Protein AF-A0A4V1BRP8-F1 (afdb_monomer)

Secondary structure (DSSP, 8-state):
--------------------------B-GGGT---BSSEEEEEEE-GGGG--PSS----TT-GGG-S--EEEEEE-----TT--EEEE----TTEEEEEEEEEPTTSSS--EEEEEE-HHHHB-TTT-SBEEEE-SSEEPTTS-EE-EEEEEEEEEEPPTTTB---TTS---B-TTS-S------HHHHHHHHHHHHHHHHTTT-

Radius of gyration: 23.97 Å; Cα contacts (8 Å, |Δi|>4): 352; chains: 1; bounding box: 69×63×58 Å

Sequence (205 aa):
MWKGKSIIGAVLILAFSAFGANASYMAPCEDRYIGIEQSFACDMGSETNDFIKDPLQVNVDMMFGYSDWMFLEKDEGENVPAESGMFTFDPIDGYDIMVVLKGGSAADPDVYVGYWLDFGAAFDEESGDYIFTWDSPFIGPNGQMQEVSHISFYARMCNEDEVSTTSDLPSSCDGTNPPSEVPEPTSLLILASGLLGLRFARRRA

Foldseek 3Di:
DDDDDDDPDDPPPPPPPPPPPPPFQWDACVPAWQWKPQFLTKTKDFPVQPDPDVVRFGCPVCTLVHRQKDWDDKFFDDQDAWDKDKDFDDDDAQKWKKKWFWFDPVDVVIIIMITTGHQVSQQDPVVRTRMIITTAQTAGPVRDTTGGRMMTMIIGGHDPVQFDPPPPDRTYGCSVCRPPRDPDPCVVVVVVVVVVVVVVVVVVD

pLDDT: mean 70.96, std 16.13, range [37.41, 94.31]

Nearest PDB structures (foldseek):
  2cyf-assembly1_A-2  TM=1.916E-01  e=5.360E+00  Canavalia rosea

Structure (mmCIF, N/CA/C/O backbone):
data_AF-A0A4V1BRP8-F1
#
_entry.id   AF-A0A4V1BRP8-F1
#
loop_
_atom_site.group_PDB
_atom_site.id
_atom_site.type_symbol
_atom_site.label_atom_id
_atom_site.label_alt_id
_atom_site.label_comp_id
_atom_site.label_asym_id
_atom_site.label_entity_id
_atom_site.label_seq_id
_atom_site.pdbx_PDB_ins_code
_atom_site.Cartn_x
_atom_site.Cartn_y
_atom_site.Cartn_z
_atom_site.occupancy
_atom_site.B_iso_or_equiv
_atom_site.auth_seq_id
_atom_site.auth_comp_id
_atom_site.auth_asym_id
_atom_site.auth_atom_id
_atom_site.pdbx_PDB_model_num
ATOM 1 N N . MET A 1 1 ? -58.205 -44.976 34.635 1.00 44.09 1 MET A N 1
ATOM 2 C CA . MET A 1 1 ? -56.794 -45.413 34.656 1.00 44.09 1 MET A CA 1
ATOM 3 C C . MET A 1 1 ? -56.323 -45.542 33.212 1.00 44.09 1 MET A C 1
ATOM 5 O O . MET A 1 1 ? -56.489 -46.597 32.625 1.00 44.09 1 MET A O 1
ATOM 9 N N . TRP A 1 2 ? -55.821 -44.461 32.611 1.00 37.41 2 TRP A N 1
ATOM 10 C CA . TRP A 1 2 ? -55.161 -44.489 31.301 1.00 37.41 2 TRP A CA 1
ATOM 11 C C . TRP A 1 2 ? -53.937 -43.581 31.387 1.00 37.41 2 TRP A C 1
ATOM 13 O O . TRP A 1 2 ? -54.033 -42.417 31.766 1.00 37.41 2 TRP A O 1
ATOM 23 N N . LYS A 1 3 ? -52.778 -44.204 31.176 1.00 53.50 3 LYS A N 1
ATOM 24 C CA . LYS A 1 3 ? -51.440 -43.622 31.219 1.00 53.50 3 LYS A CA 1
ATOM 25 C C . LYS A 1 3 ? -51.057 -43.142 29.820 1.00 53.50 3 LYS A C 1
ATOM 27 O O . LYS A 1 3 ? -51.324 -43.848 28.852 1.00 53.50 3 LYS A O 1
ATOM 32 N N . GLY A 1 4 ? -50.265 -42.073 29.769 1.00 45.81 4 GLY A N 1
ATOM 33 C CA . GLY A 1 4 ? -49.360 -41.776 28.655 1.00 45.81 4 GLY A CA 1
ATOM 34 C C . GLY A 1 4 ? -49.851 -40.651 27.743 1.00 45.81 4 GLY A C 1
ATOM 35 O O . GLY A 1 4 ? -51.040 -40.529 27.507 1.00 45.81 4 GLY A O 1
ATOM 36 N N . LYS A 1 5 ? -49.002 -39.789 27.189 1.00 47.06 5 LYS A N 1
ATOM 37 C CA . LYS A 1 5 ? -47.537 -39.735 27.121 1.00 47.06 5 LYS A CA 1
ATOM 38 C C . LYS A 1 5 ? -47.139 -38.260 27.006 1.00 47.06 5 LYS A C 1
ATOM 40 O O . LYS A 1 5 ? -47.837 -37.482 26.364 1.00 47.06 5 LYS A O 1
ATOM 45 N N . SER A 1 6 ? -46.016 -37.915 27.624 1.00 51.84 6 SER A N 1
ATOM 46 C CA . SER A 1 6 ? -45.327 -36.634 27.503 1.00 51.84 6 SER A CA 1
ATOM 47 C C . SER A 1 6 ? -45.101 -36.252 26.038 1.00 51.84 6 SER A C 1
ATOM 49 O O . SER A 1 6 ? -44.559 -37.056 25.281 1.00 51.84 6 SER A O 1
ATOM 51 N N . ILE A 1 7 ? -45.446 -35.020 25.661 1.00 53.22 7 ILE A N 1
ATOM 52 C CA . ILE A 1 7 ? -44.912 -34.376 24.457 1.00 53.22 7 ILE A CA 1
ATOM 53 C C . ILE A 1 7 ? -43.937 -33.309 24.946 1.00 53.22 7 ILE A C 1
ATOM 55 O O . ILE A 1 7 ? -44.284 -32.162 25.206 1.00 53.22 7 ILE A O 1
ATOM 59 N N . ILE A 1 8 ? -42.707 -33.769 25.150 1.00 54.41 8 ILE A N 1
ATOM 60 C CA . ILE A 1 8 ? -41.505 -32.944 25.160 1.00 54.41 8 ILE A CA 1
ATOM 61 C C . ILE A 1 8 ? -41.286 -32.575 23.690 1.00 54.41 8 ILE A C 1
ATOM 63 O O . ILE A 1 8 ? -41.052 -33.460 22.871 1.00 54.41 8 ILE A O 1
ATOM 67 N N . GLY A 1 9 ? -41.446 -31.300 23.339 1.00 43.84 9 GLY A N 1
ATOM 68 C CA . GLY A 1 9 ? -41.420 -30.833 21.952 1.00 43.84 9 GLY A CA 1
ATOM 69 C C . GLY A 1 9 ? -40.466 -29.663 21.752 1.00 43.84 9 GLY A C 1
ATOM 70 O O . GLY A 1 9 ? -40.895 -28.520 21.773 1.00 43.84 9 GLY A O 1
ATOM 71 N N . ALA A 1 10 ? -39.189 -30.003 21.566 1.00 46.28 10 ALA A N 1
ATOM 72 C CA . ALA A 1 10 ? -38.160 -29.279 20.813 1.00 46.28 10 ALA A CA 1
ATOM 73 C C . ALA A 1 10 ? -38.008 -27.759 21.051 1.00 46.28 10 ALA A C 1
ATOM 75 O O . ALA A 1 10 ? -38.478 -26.932 20.274 1.00 46.28 10 ALA A O 1
ATOM 76 N N . VAL A 1 11 ? -37.203 -27.399 22.054 1.00 47.66 11 VAL A N 1
ATOM 77 C CA . VAL A 1 11 ? -36.469 -26.125 22.057 1.00 47.66 11 VAL A CA 1
ATOM 78 C C . VAL A 1 11 ? -35.307 -26.274 21.067 1.00 47.66 11 VAL A C 1
ATOM 80 O O . VAL A 1 11 ? -34.236 -26.766 21.410 1.00 47.66 11 VAL A O 1
ATOM 83 N N . LEU A 1 12 ? -35.557 -25.933 19.801 1.00 47.16 12 LEU A N 1
ATOM 84 C CA . LEU A 1 12 ? -34.540 -25.868 18.753 1.00 47.16 12 LEU A CA 1
ATOM 85 C C . LEU A 1 12 ? -33.775 -24.544 18.912 1.00 47.16 12 LEU A C 1
ATOM 87 O O . LEU A 1 12 ? -34.121 -23.537 18.300 1.00 47.16 12 LEU A O 1
ATOM 91 N N . ILE A 1 13 ? -32.762 -24.524 19.782 1.00 49.31 13 ILE A N 1
ATOM 92 C CA . ILE A 1 13 ? -31.785 -23.429 19.827 1.00 49.31 13 ILE A CA 1
ATOM 93 C C . ILE A 1 13 ? -30.861 -23.631 18.625 1.00 49.31 13 ILE A C 1
ATOM 95 O O . ILE A 1 13 ? -29.857 -24.336 18.695 1.00 49.31 13 ILE A O 1
ATOM 99 N N . LEU A 1 14 ? -31.247 -23.051 17.490 1.00 48.38 14 LEU A N 1
ATOM 100 C CA . LEU A 1 14 ? -30.345 -22.798 16.372 1.00 48.38 14 LEU A CA 1
ATOM 101 C C . LEU A 1 14 ? -29.359 -21.722 16.828 1.00 48.38 14 LEU A C 1
ATOM 103 O O . LEU A 1 14 ? -29.579 -20.527 16.642 1.00 48.38 14 LEU A O 1
ATOM 107 N N . ALA A 1 15 ? -28.285 -22.157 17.481 1.00 45.06 15 ALA A N 1
ATOM 108 C CA . ALA A 1 15 ? -27.093 -21.349 17.648 1.00 45.06 15 ALA A CA 1
ATOM 109 C C . ALA A 1 15 ? -26.440 -21.218 16.266 1.00 45.06 15 ALA A C 1
ATOM 111 O O . ALA A 1 15 ? -25.551 -21.984 15.906 1.00 45.06 15 ALA A O 1
ATOM 112 N N . PHE A 1 16 ? -26.933 -20.278 15.458 1.00 49.03 16 PHE A N 1
ATOM 113 C CA . PHE A 1 16 ? -26.179 -19.772 14.322 1.00 49.03 16 PHE A CA 1
ATOM 114 C C . PHE A 1 16 ? -24.979 -19.023 14.897 1.00 49.03 16 PHE A C 1
ATOM 116 O O . PHE A 1 16 ? -25.050 -17.832 15.189 1.00 49.03 16 PHE A O 1
ATOM 123 N N . SER A 1 17 ? -23.876 -19.738 15.101 1.00 41.25 17 SER A N 1
ATOM 124 C CA . SER A 1 17 ? -22.557 -19.130 15.189 1.00 41.25 17 SER A CA 1
ATOM 125 C C . SER A 1 17 ? -22.239 -18.574 13.805 1.00 41.25 17 SER A C 1
ATOM 127 O O . SER A 1 17 ? -21.611 -19.233 12.978 1.00 41.25 17 SER A O 1
ATOM 129 N N . ALA A 1 18 ? -22.771 -17.385 13.525 1.00 44.09 18 ALA A N 1
ATOM 130 C CA . ALA A 1 18 ? -22.295 -16.556 12.442 1.00 44.09 18 ALA A CA 1
ATOM 131 C C . ALA A 1 18 ? -20.853 -16.196 12.798 1.00 44.09 18 ALA A C 1
ATOM 133 O O . ALA A 1 18 ? -20.609 -15.326 13.632 1.00 44.09 18 ALA A O 1
ATOM 134 N N . PHE A 1 19 ? -19.898 -16.913 12.210 1.00 46.44 19 PHE A N 1
ATOM 135 C CA . PHE A 1 19 ? -18.579 -16.349 11.999 1.00 46.44 19 PHE A CA 1
ATOM 136 C C . PHE A 1 19 ? -18.819 -15.149 11.090 1.00 46.44 19 PHE A C 1
ATOM 138 O O . PHE A 1 19 ? -19.008 -15.301 9.885 1.00 46.44 19 PHE A O 1
ATOM 145 N N . GLY A 1 20 ? -18.967 -13.972 11.696 1.00 42.34 20 GLY A N 1
ATOM 146 C CA . GLY A 1 20 ? -18.869 -12.731 10.958 1.00 42.34 20 GLY A CA 1
ATOM 147 C C . GLY A 1 20 ? -17.470 -12.727 10.379 1.00 42.34 20 GLY A C 1
ATOM 148 O O . GLY A 1 20 ? -16.507 -12.563 11.122 1.00 42.34 20 GLY A O 1
ATOM 149 N N . ALA A 1 21 ? -17.352 -12.996 9.081 1.00 43.47 21 ALA A N 1
ATOM 150 C CA . ALA A 1 21 ? -16.192 -12.529 8.355 1.00 43.47 21 ALA A CA 1
ATOM 151 C C . ALA A 1 21 ? -16.159 -11.020 8.611 1.00 43.47 21 ALA A C 1
ATOM 153 O O . ALA A 1 21 ? -17.119 -10.319 8.279 1.00 43.47 21 ALA A O 1
ATOM 154 N N . ASN A 1 22 ? -15.126 -10.549 9.308 1.00 43.31 22 ASN A N 1
ATOM 155 C CA . ASN A 1 22 ? -14.831 -9.129 9.343 1.00 43.31 22 ASN A CA 1
ATOM 156 C C . ASN A 1 22 ? -14.421 -8.801 7.912 1.00 43.31 22 ASN A C 1
ATOM 158 O O . ASN A 1 22 ? -13.288 -9.064 7.524 1.00 43.31 22 ASN A O 1
ATOM 162 N N . ALA A 1 23 ? -15.380 -8.372 7.096 1.00 42.59 23 ALA A N 1
ATOM 163 C CA . ALA A 1 23 ? -15.059 -7.827 5.794 1.00 42.59 23 ALA A CA 1
ATOM 164 C C . ALA A 1 23 ? -14.273 -6.545 6.073 1.00 42.59 23 ALA A C 1
ATOM 166 O O . ALA A 1 23 ? -14.805 -5.645 6.734 1.00 42.59 23 ALA A O 1
ATOM 167 N N . SER A 1 24 ? -13.006 -6.496 5.657 1.00 48.72 24 SER A N 1
ATOM 168 C CA . SER A 1 24 ? -12.296 -5.227 5.616 1.00 48.72 24 SER A CA 1
ATOM 169 C C . SER A 1 24 ? -13.049 -4.337 4.627 1.00 48.72 24 SER A C 1
ATOM 171 O O . SER A 1 24 ? -13.451 -4.760 3.540 1.00 48.72 24 SER A O 1
ATOM 173 N N . TYR A 1 25 ? -13.408 -3.141 5.082 1.00 47.38 25 TYR A N 1
ATOM 174 C CA . TYR A 1 25 ? -14.127 -2.182 4.258 1.00 47.38 25 TYR A CA 1
ATOM 175 C C . TYR A 1 25 ? -13.114 -1.570 3.293 1.00 47.38 25 TYR A C 1
ATOM 177 O O . TYR A 1 25 ? -12.380 -0.663 3.677 1.00 47.38 25 TYR A O 1
ATOM 185 N N . MET A 1 26 ? -13.075 -2.072 2.059 1.00 52.69 26 MET A N 1
ATOM 186 C CA . MET A 1 26 ? -12.341 -1.428 0.973 1.00 52.69 26 MET A CA 1
ATOM 187 C C . MET A 1 26 ? -13.104 -0.163 0.574 1.00 52.69 26 MET A C 1
ATOM 189 O O . MET A 1 26 ? -14.169 -0.236 -0.037 1.00 52.69 26 MET A O 1
ATOM 193 N N . ALA A 1 27 ? -12.6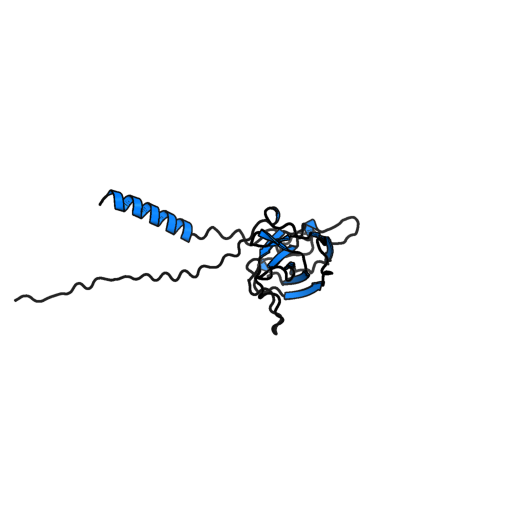03 0.999 0.986 1.00 53.94 27 ALA A N 1
ATOM 194 C CA . ALA A 1 27 ? -13.113 2.281 0.521 1.00 53.94 27 ALA A CA 1
ATOM 195 C C . ALA A 1 27 ? -12.358 2.675 -0.758 1.00 53.94 27 ALA A C 1
ATOM 197 O O . ALA A 1 27 ? -11.136 2.517 -0.781 1.00 53.94 27 ALA A O 1
ATOM 198 N N . PRO A 1 28 ? -13.013 3.242 -1.787 1.00 56.38 28 PRO A N 1
ATOM 199 C CA . PRO A 1 28 ? -12.279 3.976 -2.811 1.00 56.38 28 PRO A CA 1
ATOM 200 C C . PRO A 1 28 ? -11.480 5.099 -2.131 1.00 56.38 28 PRO A C 1
ATOM 202 O O . PRO A 1 28 ? -12.018 5.835 -1.296 1.00 56.38 28 PRO A O 1
ATOM 205 N N . CYS A 1 29 ? -10.188 5.203 -2.446 1.00 61.59 29 CYS A N 1
ATOM 206 C CA . CYS A 1 29 ? -9.260 6.070 -1.709 1.00 61.59 29 CYS A CA 1
ATOM 207 C C . CYS A 1 29 ? -9.629 7.548 -1.761 1.00 61.59 29 CYS A C 1
ATOM 209 O O . CYS A 1 29 ? -9.393 8.280 -0.798 1.00 61.59 29 CYS A O 1
ATOM 211 N N . GLU A 1 30 ? -10.306 7.951 -2.834 1.00 57.00 30 GLU A N 1
ATOM 212 C CA . GLU A 1 30 ? -10.666 9.337 -3.116 1.00 57.00 30 GLU A CA 1
ATOM 213 C C . GLU A 1 30 ? -11.586 9.978 -2.063 1.00 57.00 30 GLU A C 1
ATOM 215 O O . GLU A 1 30 ? -11.550 11.193 -1.883 1.00 57.00 30 GLU A O 1
ATOM 220 N N . ASP A 1 31 ? -12.384 9.200 -1.323 1.00 54.19 31 ASP A N 1
ATOM 221 C CA . ASP A 1 31 ? -13.410 9.783 -0.446 1.00 54.19 31 ASP A CA 1
ATOM 222 C C . ASP A 1 31 ? -12.926 10.095 0.980 1.00 54.19 31 ASP A C 1
ATOM 224 O O . ASP A 1 31 ? -13.604 10.829 1.711 1.00 54.19 31 ASP A O 1
ATOM 228 N N . ARG A 1 32 ? -11.787 9.543 1.428 1.00 52.94 32 ARG A N 1
ATOM 229 C CA . ARG A 1 32 ? -11.314 9.729 2.819 1.00 52.94 32 ARG A CA 1
ATOM 230 C C . ARG A 1 32 ? -9.805 9.769 3.024 1.00 52.94 32 ARG A C 1
ATOM 232 O O . ARG A 1 32 ? -9.393 10.250 4.078 1.00 52.94 32 ARG A O 1
ATOM 239 N N . TYR A 1 33 ? -8.997 9.307 2.075 1.00 60.97 33 TYR A N 1
ATOM 240 C CA . TYR A 1 33 ? -7.571 9.084 2.294 1.00 60.97 33 TYR A CA 1
ATOM 241 C C . TYR A 1 33 ? -6.778 9.790 1.195 1.00 60.97 33 TYR A C 1
ATOM 243 O O . TYR A 1 33 ? -6.495 9.220 0.149 1.00 60.97 33 TYR A O 1
ATOM 251 N N . ILE A 1 34 ? -6.445 11.062 1.432 1.00 61.94 34 ILE A N 1
ATOM 252 C CA . ILE A 1 34 ? -5.414 11.743 0.644 1.00 61.94 34 ILE A CA 1
ATOM 253 C C . ILE A 1 34 ? -4.102 11.045 1.018 1.00 61.94 34 ILE A C 1
ATOM 255 O O . ILE A 1 34 ? -3.690 11.099 2.176 1.00 61.94 34 ILE A O 1
ATOM 259 N N . GLY A 1 35 ? -3.551 10.284 0.080 1.00 75.00 35 GLY A N 1
ATOM 260 C CA . GLY A 1 35 ? -2.411 9.398 0.282 1.00 75.00 35 GLY A CA 1
ATOM 261 C C . GLY A 1 35 ? -1.689 9.180 -1.036 1.00 75.00 35 GLY A C 1
ATOM 262 O O . GLY A 1 35 ? -1.289 10.157 -1.656 1.00 75.00 35 GLY A O 1
ATOM 263 N N . ILE A 1 36 ? -1.524 7.924 -1.464 1.00 83.75 36 ILE A N 1
ATOM 264 C CA . ILE A 1 36 ? -0.852 7.608 -2.733 1.00 83.75 36 ILE A CA 1
ATOM 265 C C . ILE A 1 36 ? -1.822 7.765 -3.906 1.00 83.75 36 ILE A C 1
ATOM 267 O O . ILE A 1 36 ? -2.794 7.013 -4.005 1.00 83.75 36 ILE A O 1
ATOM 271 N N . GLU A 1 37 ? -1.551 8.720 -4.799 1.00 85.81 37 GLU A N 1
ATOM 272 C CA . GLU A 1 37 ? -2.439 9.046 -5.926 1.00 85.81 37 GLU A CA 1
ATOM 273 C C . GLU A 1 37 ? -2.525 7.899 -6.946 1.00 85.81 37 GLU A C 1
ATOM 275 O O . GLU A 1 37 ? -3.605 7.589 -7.444 1.00 85.81 37 GLU A O 1
ATOM 280 N N . GLN A 1 38 ? -1.404 7.232 -7.235 1.00 89.62 38 GLN A N 1
ATOM 281 C CA . GLN A 1 38 ? -1.321 6.143 -8.214 1.00 89.62 38 GLN A CA 1
ATOM 282 C C . GLN A 1 38 ?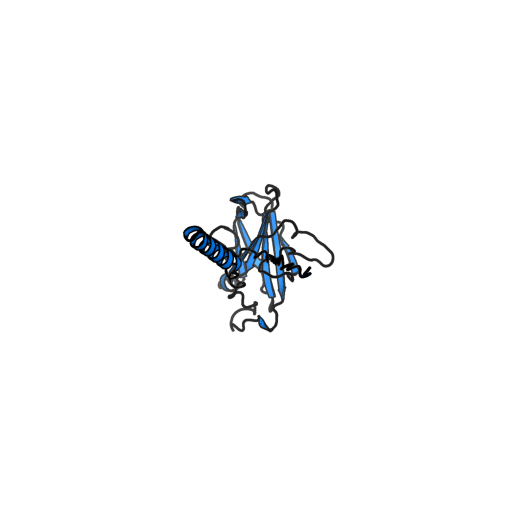 -1.586 4.787 -7.545 1.00 89.62 38 GLN A C 1
ATOM 284 O O . GLN A 1 38 ? -0.708 3.924 -7.455 1.00 89.62 38 GLN A O 1
ATOM 289 N N . SER A 1 39 ? -2.800 4.609 -7.022 1.00 86.75 39 SER A N 1
ATOM 290 C CA . SER A 1 39 ? -3.233 3.366 -6.375 1.00 86.75 39 SER A CA 1
ATOM 291 C C . SER A 1 39 ? -4.611 2.895 -6.854 1.00 86.75 39 SER A C 1
ATOM 293 O O . SER A 1 39 ? -5.504 3.698 -7.113 1.00 86.75 39 SER A O 1
ATOM 295 N N . PHE A 1 40 ? -4.799 1.575 -6.951 1.00 82.94 40 PHE A N 1
ATOM 296 C CA . PHE A 1 40 ? -6.086 0.960 -7.308 1.00 82.94 40 PHE A CA 1
ATOM 297 C C . PHE A 1 40 ? -7.082 0.986 -6.149 1.00 82.94 40 PHE A C 1
ATOM 299 O O . PHE A 1 40 ? -8.291 1.126 -6.341 1.00 82.94 40 PHE A O 1
ATOM 306 N N . ALA A 1 41 ? -6.573 0.769 -4.939 1.00 83.62 41 ALA A N 1
ATOM 307 C CA . ALA A 1 41 ? -7.368 0.616 -3.735 1.00 83.62 41 ALA A CA 1
ATOM 308 C C . ALA A 1 41 ? -6.524 0.898 -2.495 1.00 83.62 41 ALA A C 1
ATOM 310 O O . ALA A 1 41 ? -5.294 0.811 -2.519 1.00 83.62 41 ALA A O 1
ATOM 311 N N . CYS A 1 42 ? -7.210 1.140 -1.385 1.00 85.06 42 CYS A N 1
ATOM 312 C CA . CYS A 1 42 ? -6.605 1.258 -0.072 1.00 85.06 42 CYS A CA 1
ATOM 313 C C . CYS A 1 42 ? -7.409 0.473 0.955 1.00 85.06 42 CYS A C 1
ATOM 315 O O . CYS A 1 42 ? -8.623 0.291 0.837 1.00 85.06 42 CYS A O 1
ATOM 317 N N . ASP A 1 43 ? -6.698 -0.000 1.968 1.00 84.50 43 ASP A N 1
ATOM 318 C CA . ASP A 1 43 ? -7.257 -0.730 3.095 1.00 84.50 43 ASP A CA 1
ATOM 319 C C . ASP A 1 43 ? -6.569 -0.272 4.383 1.00 84.50 43 ASP A C 1
ATOM 321 O O . ASP A 1 43 ? -5.442 0.230 4.375 1.00 84.50 43 ASP A O 1
ATOM 325 N N . MET A 1 44 ? -7.259 -0.408 5.507 1.00 81.44 44 MET A N 1
ATOM 326 C CA . MET A 1 44 ? -6.741 0.005 6.805 1.00 81.44 44 MET A CA 1
ATOM 327 C C . MET A 1 44 ? -6.283 -1.195 7.616 1.00 81.44 44 MET A C 1
ATOM 329 O O . MET A 1 44 ? -6.964 -2.213 7.707 1.00 81.44 44 MET A O 1
ATOM 333 N N . GLY A 1 45 ? -5.142 -1.027 8.271 1.00 79.25 45 GLY A N 1
ATOM 334 C CA . GLY A 1 45 ? -4.570 -2.006 9.180 1.00 79.25 45 GLY A CA 1
ATOM 335 C C . GLY A 1 45 ? -4.651 -1.571 10.630 1.00 79.25 45 GLY A C 1
ATOM 336 O O . GLY A 1 45 ? -4.882 -0.408 10.962 1.00 79.25 45 GLY A O 1
ATOM 337 N N . SER A 1 46 ? -4.398 -2.534 11.498 1.00 74.31 46 SER A N 1
ATOM 338 C CA . SER A 1 46 ? -4.129 -2.366 12.912 1.00 74.31 46 SER A CA 1
ATOM 339 C C . SER A 1 46 ? -2.630 -2.212 13.187 1.00 74.31 46 SER A C 1
ATOM 341 O O . SER A 1 46 ? -1.763 -2.500 12.359 1.00 74.31 46 SER A O 1
ATOM 343 N N . GLU A 1 47 ? -2.329 -1.830 14.425 1.00 68.00 47 GLU A N 1
ATOM 344 C CA . GLU A 1 47 ? -0.982 -1.744 14.998 1.00 68.00 47 GLU A CA 1
ATOM 345 C C . GLU A 1 47 ? -0.186 -3.051 15.027 1.00 68.00 47 GLU A C 1
ATOM 347 O O . GLU A 1 47 ? 1.009 -3.043 15.319 1.00 68.00 47 GLU A O 1
ATOM 352 N N . THR A 1 48 ? -0.804 -4.184 14.690 1.00 63.75 48 THR A N 1
ATOM 353 C CA . THR A 1 48 ? -0.113 -5.478 14.674 1.00 63.75 48 THR A CA 1
ATOM 354 C C . THR A 1 48 ? 0.707 -5.735 13.405 1.00 63.75 48 THR A C 1
ATOM 356 O O . THR A 1 48 ? 1.379 -6.763 13.316 1.00 63.75 48 THR A O 1
ATOM 359 N N . ASN A 1 49 ? 0.735 -4.781 12.469 1.00 61.53 49 ASN A N 1
ATOM 360 C CA . ASN A 1 49 ? 1.455 -4.878 11.196 1.00 61.53 49 ASN A CA 1
ATOM 361 C C . ASN A 1 49 ? 2.905 -4.373 11.222 1.00 61.53 49 ASN A C 1
ATOM 363 O O . ASN A 1 49 ? 3.500 -4.247 10.166 1.00 61.53 49 ASN A O 1
ATOM 367 N N . ASP A 1 50 ? 3.499 -4.086 12.381 1.00 58.91 50 ASP A N 1
ATOM 368 C CA . ASP A 1 50 ? 4.910 -3.647 12.477 1.00 58.91 50 ASP A CA 1
ATOM 369 C C . ASP A 1 50 ? 5.772 -4.626 13.297 1.00 58.91 50 ASP A C 1
ATOM 371 O O . ASP A 1 50 ? 6.786 -4.274 13.900 1.00 58.91 50 ASP A O 1
ATOM 375 N N . PHE A 1 51 ? 5.351 -5.892 13.388 1.00 58.09 51 PHE A N 1
ATOM 376 C CA . PHE A 1 51 ? 6.074 -6.892 14.168 1.00 58.09 51 PHE A CA 1
ATOM 377 C C . PHE A 1 51 ? 6.909 -7.807 13.278 1.00 58.09 51 PHE A C 1
ATOM 379 O O . PHE A 1 51 ? 6.401 -8.718 12.629 1.00 58.09 51 PHE A O 1
ATOM 386 N N . ILE A 1 52 ? 8.230 -7.640 13.364 1.00 54.53 52 ILE A N 1
ATOM 387 C CA . ILE A 1 52 ? 9.210 -8.651 12.957 1.00 54.53 52 ILE A CA 1
ATOM 388 C C . ILE A 1 52 ? 9.021 -9.886 13.859 1.00 54.53 52 ILE A C 1
ATOM 390 O O . ILE A 1 52 ? 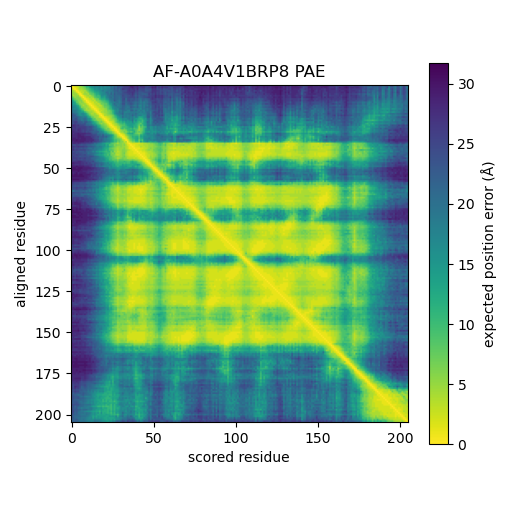9.635 -10.007 14.921 1.00 54.53 52 ILE A O 1
ATOM 394 N N . LYS A 1 53 ? 8.141 -10.810 13.472 1.00 53.91 53 LYS A N 1
ATOM 395 C CA . LYS A 1 53 ? 8.198 -12.207 13.929 1.00 53.91 53 LYS A CA 1
ATOM 396 C C . LYS A 1 53 ? 8.923 -13.027 12.875 1.00 53.91 53 LYS A C 1
ATOM 398 O O . LYS A 1 53 ? 8.941 -12.638 11.726 1.00 53.91 53 LYS A O 1
ATOM 403 N N . ASP A 1 54 ? 9.576 -14.110 13.269 1.00 51.09 54 ASP A N 1
ATOM 404 C CA . ASP A 1 54 ? 10.213 -15.051 12.344 1.00 51.09 54 ASP A CA 1
ATOM 405 C C . ASP A 1 54 ? 9.226 -16.206 12.062 1.00 51.09 54 ASP A C 1
ATOM 407 O O . ASP A 1 54 ? 8.824 -16.874 13.026 1.00 51.09 54 ASP A O 1
ATOM 411 N N . PRO A 1 55 ? 8.787 -16.445 10.807 1.00 51.97 55 PRO A N 1
ATOM 412 C CA . PRO A 1 55 ? 9.105 -15.690 9.590 1.00 51.97 55 PRO A CA 1
ATOM 413 C C . PRO A 1 55 ? 8.370 -14.347 9.542 1.00 51.97 55 PRO A C 1
ATOM 415 O O . PRO A 1 55 ? 7.301 -14.220 10.141 1.00 51.97 55 PRO A O 1
ATOM 418 N N . LEU A 1 56 ? 8.963 -13.374 8.835 1.00 57.12 56 LEU A N 1
ATOM 419 C CA . LEU A 1 56 ? 8.533 -11.973 8.745 1.00 57.12 56 LEU A CA 1
ATOM 420 C C . LEU A 1 56 ? 7.101 -11.874 8.204 1.00 57.12 56 LEU A C 1
ATOM 422 O O . LEU A 1 56 ? 6.884 -11.750 7.003 1.00 57.12 56 LEU A O 1
ATOM 426 N N . GLN A 1 57 ? 6.123 -12.001 9.097 1.00 50.69 57 GLN A N 1
ATOM 427 C CA . GLN A 1 57 ? 4.711 -11.988 8.754 1.00 50.69 57 GLN A CA 1
ATOM 428 C C . GLN A 1 57 ? 4.181 -10.599 9.046 1.00 50.69 57 GLN A C 1
ATOM 430 O O . GLN A 1 57 ? 3.958 -10.227 10.198 1.00 50.69 57 GLN A O 1
ATOM 435 N N . VAL A 1 58 ? 4.025 -9.834 7.979 1.00 57.59 58 VAL A N 1
ATOM 436 C CA . VAL A 1 58 ? 3.559 -8.464 8.041 1.00 57.59 58 VAL A CA 1
ATOM 437 C C . VAL A 1 58 ? 2.260 -8.401 7.263 1.00 57.59 58 VAL A C 1
ATOM 439 O O . VAL A 1 58 ? 2.194 -8.969 6.179 1.00 57.59 58 VAL A O 1
ATOM 442 N N . ASN A 1 59 ? 1.238 -7.767 7.841 1.00 66.12 59 ASN A N 1
ATOM 443 C CA . ASN A 1 59 ? -0.174 -7.848 7.446 1.00 66.12 59 ASN A CA 1
ATOM 444 C C . ASN A 1 59 ? -0.987 -8.965 8.146 1.00 66.12 59 ASN A C 1
ATOM 446 O O . ASN A 1 59 ? -1.572 -9.844 7.512 1.00 66.12 59 ASN A O 1
ATOM 450 N N . VAL A 1 60 ? -1.055 -8.915 9.486 1.00 70.12 60 VAL A N 1
ATOM 451 C CA . VAL A 1 60 ? -1.954 -9.773 10.295 1.00 70.12 60 VAL A CA 1
ATOM 452 C C . VAL A 1 60 ? -3.425 -9.464 9.999 1.00 70.12 60 VAL A C 1
ATOM 454 O O . VAL A 1 60 ? -4.287 -10.333 10.143 1.00 70.12 60 VAL A O 1
ATOM 457 N N . ASP A 1 61 ? -3.708 -8.241 9.558 1.00 71.56 61 ASP A N 1
ATOM 458 C CA . ASP A 1 61 ? -5.066 -7.765 9.295 1.00 71.56 61 ASP A CA 1
ATOM 459 C C . ASP A 1 61 ? -5.655 -8.256 7.977 1.00 71.56 61 ASP A C 1
ATOM 461 O O . ASP A 1 61 ? -6.834 -8.027 7.718 1.00 71.56 61 ASP A O 1
ATOM 465 N N . MET A 1 62 ? -4.867 -8.975 7.176 1.00 82.56 62 MET A N 1
ATOM 466 C CA . MET A 1 62 ? -5.270 -9.440 5.856 1.00 82.56 62 MET A CA 1
ATOM 467 C C . MET A 1 62 ? -5.745 -8.283 4.962 1.00 82.56 62 MET A C 1
ATOM 469 O O . MET A 1 62 ? -6.795 -8.396 4.329 1.00 82.56 62 MET A O 1
ATOM 473 N N . MET A 1 63 ? -5.013 -7.158 4.932 1.00 83.69 63 MET A N 1
ATOM 474 C CA . MET A 1 63 ? -5.320 -6.037 4.033 1.00 83.69 63 MET A CA 1
ATOM 475 C C . MET A 1 63 ? -5.524 -6.547 2.607 1.00 83.69 63 MET A C 1
ATOM 477 O O . MET A 1 63 ? -4.777 -7.410 2.128 1.00 83.69 63 MET A O 1
ATOM 481 N N . PHE A 1 64 ? -6.548 -6.006 1.954 1.00 83.25 64 PHE A N 1
ATOM 482 C CA . PHE A 1 64 ? -7.018 -6.431 0.637 1.00 83.25 64 PHE A CA 1
ATOM 483 C C . PHE A 1 64 ? -7.505 -7.890 0.595 1.00 83.25 64 PHE A C 1
ATOM 485 O O . PHE A 1 64 ? -7.581 -8.493 -0.467 1.00 83.25 64 PHE A O 1
ATOM 492 N N . GLY A 1 65 ? -7.843 -8.483 1.744 1.00 82.44 65 GLY A N 1
ATOM 493 C CA . GLY A 1 65 ? -8.271 -9.880 1.857 1.00 82.44 65 GLY A CA 1
ATOM 494 C C . GLY A 1 65 ? -7.136 -10.906 1.769 1.00 82.44 65 GLY A C 1
ATOM 495 O O . GLY A 1 65 ? -7.417 -12.105 1.735 1.00 82.44 65 GLY A O 1
ATOM 496 N N . TYR A 1 66 ? -5.876 -10.466 1.755 1.00 83.31 66 TYR A N 1
ATOM 497 C CA . TYR A 1 66 ? -4.709 -11.323 1.541 1.00 83.31 66 TYR A CA 1
ATOM 498 C C . TYR A 1 66 ? -3.790 -11.342 2.761 1.00 83.31 66 TYR A C 1
ATOM 500 O O . TYR A 1 66 ? -3.495 -10.306 3.348 1.00 83.31 66 TYR A O 1
ATOM 508 N N . SER A 1 67 ? -3.308 -12.527 3.139 1.00 82.56 67 SER A N 1
ATOM 509 C CA . SER A 1 67 ? -2.441 -12.740 4.312 1.00 82.56 67 SER A CA 1
ATOM 510 C C . SER A 1 67 ? -0.992 -13.096 3.960 1.00 82.56 67 SER A C 1
ATOM 512 O O . SER A 1 67 ? -0.210 -13.440 4.843 1.00 82.56 67 SER A O 1
ATOM 514 N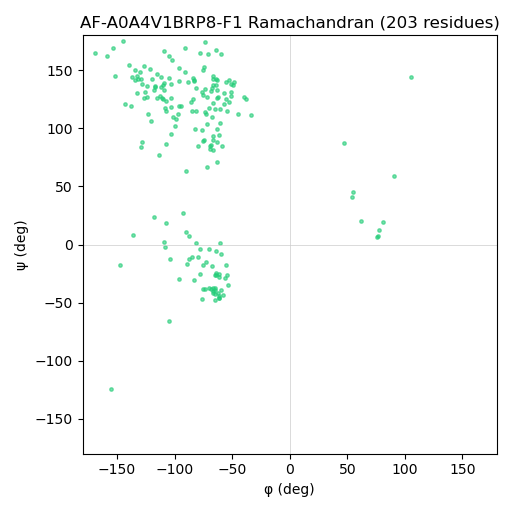 N . ASP A 1 68 ? -0.669 -13.135 2.671 1.00 82.75 68 ASP A N 1
ATOM 515 C CA . ASP A 1 68 ? 0.575 -13.644 2.085 1.00 82.75 68 ASP A CA 1
ATOM 516 C C . ASP A 1 68 ? 1.493 -12.528 1.561 1.00 82.75 68 ASP A C 1
ATOM 518 O O . ASP A 1 68 ? 2.416 -12.780 0.786 1.00 82.75 68 ASP A O 1
ATOM 522 N N . TRP A 1 69 ? 1.274 -11.298 2.024 1.00 86.12 69 TRP A N 1
ATOM 523 C CA . TRP A 1 69 ? 2.172 -10.178 1.779 1.00 86.12 69 TRP A CA 1
ATOM 524 C C . TRP A 1 69 ? 3.544 -10.419 2.415 1.00 86.12 69 TRP A C 1
ATOM 526 O O . TRP A 1 69 ? 3.671 -10.788 3.584 1.00 86.12 69 TRP A O 1
ATOM 536 N N . MET A 1 70 ? 4.588 -10.176 1.633 1.00 86.31 70 MET A N 1
ATOM 537 C CA . MET A 1 70 ? 5.985 -10.278 2.023 1.00 86.31 70 MET A CA 1
ATOM 538 C C . MET A 1 70 ? 6.582 -8.881 2.085 1.00 86.31 70 MET A C 1
ATOM 540 O O . MET A 1 70 ? 6.531 -8.138 1.112 1.00 86.31 70 MET A O 1
ATOM 544 N N . PHE A 1 71 ? 7.171 -8.520 3.217 1.00 86.31 71 PHE A N 1
ATOM 545 C CA . PHE A 1 71 ? 7.884 -7.252 3.347 1.00 86.31 71 PHE A CA 1
ATOM 546 C C . PHE A 1 71 ? 9.105 -7.206 2.423 1.00 86.31 71 PHE A C 1
ATOM 548 O O . PHE A 1 71 ? 9.862 -8.176 2.333 1.00 86.31 71 PHE A O 1
ATOM 555 N N . LEU A 1 72 ? 9.298 -6.059 1.779 1.00 86.56 72 LEU A N 1
ATOM 556 C CA . LEU A 1 72 ? 10.431 -5.778 0.904 1.00 86.56 72 LEU A CA 1
ATOM 557 C C . LEU A 1 72 ? 11.416 -4.853 1.607 1.00 86.56 72 LEU A C 1
ATOM 559 O O . LEU A 1 72 ? 12.533 -5.250 1.937 1.00 86.56 72 LEU A O 1
ATOM 563 N N . GLU A 1 73 ? 10.973 -3.625 1.860 1.00 86.81 73 GLU A N 1
ATOM 564 C CA . GLU A 1 73 ? 11.790 -2.563 2.420 1.00 86.81 73 GLU A CA 1
ATOM 565 C C . GLU A 1 73 ? 10.944 -1.542 3.180 1.00 86.81 73 GLU A C 1
ATOM 567 O O . GLU A 1 73 ? 9.710 -1.538 3.134 1.00 86.81 73 GLU A O 1
ATOM 572 N N . LYS A 1 74 ? 11.641 -0.679 3.913 1.00 84.50 74 LYS A N 1
ATOM 573 C CA . LYS A 1 74 ? 11.064 0.409 4.686 1.00 84.50 74 LYS A CA 1
ATOM 574 C C . LYS A 1 74 ? 11.855 1.669 4.397 1.00 84.50 74 LYS A C 1
ATOM 576 O O . LYS A 1 74 ? 13.079 1.653 4.516 1.00 84.50 74 LYS A O 1
ATOM 581 N N . ASP A 1 75 ? 11.131 2.733 4.089 1.00 82.31 75 ASP A N 1
ATOM 582 C CA . ASP A 1 75 ? 11.676 4.076 3.995 1.00 82.31 75 ASP A CA 1
ATOM 583 C C . ASP A 1 75 ? 11.294 4.856 5.255 1.00 82.31 75 ASP A C 1
ATOM 585 O O . ASP A 1 75 ? 10.113 5.001 5.598 1.00 82.31 75 ASP A O 1
ATOM 589 N N . GLU A 1 76 ? 12.307 5.286 6.003 1.00 73.88 76 GLU A N 1
ATOM 590 C CA . GLU A 1 76 ? 12.105 6.092 7.200 1.00 73.88 76 GLU A CA 1
ATOM 591 C C . GLU A 1 76 ? 11.920 7.544 6.770 1.00 73.88 76 GLU A C 1
ATOM 593 O O . GLU A 1 76 ? 12.895 8.246 6.511 1.00 73.88 76 GLU A O 1
ATOM 598 N N . GLY A 1 77 ? 10.662 7.990 6.718 1.00 63.06 77 GLY A N 1
ATOM 599 C CA . GLY A 1 77 ? 10.354 9.406 6.550 1.00 63.06 77 GLY A CA 1
ATOM 600 C C . GLY A 1 77 ? 11.050 10.224 7.637 1.00 63.06 77 GLY A C 1
ATOM 601 O O . GLY A 1 77 ? 11.124 9.815 8.807 1.00 63.06 77 GLY A O 1
ATOM 602 N N . GLU A 1 78 ? 11.581 11.390 7.273 1.00 62.53 78 GLU A N 1
ATOM 603 C CA . GLU A 1 78 ? 11.973 12.346 8.296 1.00 62.53 78 GLU A CA 1
ATOM 604 C C . GLU A 1 78 ? 10.678 12.727 9.029 1.00 62.53 78 GLU A C 1
ATOM 606 O O . GLU A 1 78 ? 9.687 13.063 8.405 1.00 62.53 78 GLU A O 1
ATOM 611 N N . ASN A 1 79 ? 10.613 12.613 10.361 1.00 57.97 79 ASN A N 1
ATOM 612 C CA . ASN A 1 79 ? 9.383 12.924 11.109 1.00 57.97 79 ASN A CA 1
ATOM 613 C C . ASN A 1 79 ? 9.135 14.447 11.135 1.00 57.97 79 ASN A C 1
ATOM 615 O O . ASN A 1 79 ? 9.244 15.094 12.184 1.00 57.97 79 ASN A O 1
ATOM 619 N N . VAL A 1 80 ? 8.855 15.033 9.975 1.00 59.28 80 VAL A N 1
ATOM 620 C CA . VAL A 1 80 ? 8.571 16.444 9.756 1.00 59.28 80 VAL A CA 1
ATOM 621 C C . VAL A 1 80 ? 7.087 16.625 9.411 1.00 59.28 80 VAL A C 1
ATOM 623 O O . VAL A 1 80 ? 6.514 15.817 8.689 1.00 59.28 80 VAL A O 1
ATOM 626 N N . PRO A 1 81 ? 6.418 17.663 9.948 1.00 63.09 81 PRO A N 1
ATOM 627 C CA . PRO A 1 81 ? 4.998 17.890 9.680 1.00 63.09 81 PRO A CA 1
ATOM 628 C C . PRO A 1 81 ? 4.711 18.199 8.205 1.00 63.09 81 PRO A C 1
ATOM 630 O O . PRO A 1 81 ? 5.442 18.989 7.603 1.00 63.09 81 PRO A O 1
ATOM 633 N N . ALA A 1 82 ? 3.591 17.682 7.692 1.00 64.44 82 ALA A N 1
ATOM 634 C CA . ALA A 1 82 ? 3.061 17.893 6.347 1.00 64.44 82 ALA A CA 1
ATOM 635 C C . ALA A 1 82 ? 4.065 17.572 5.230 1.00 64.44 82 ALA A C 1
ATOM 637 O O . ALA A 1 82 ? 4.188 18.317 4.255 1.00 64.44 82 ALA A O 1
ATOM 638 N N . GLU A 1 83 ? 4.817 16.485 5.390 1.00 74.56 83 GLU A N 1
ATOM 639 C CA . GLU A 1 83 ? 5.705 16.012 4.339 1.00 74.56 83 GLU A CA 1
ATOM 640 C C . GLU A 1 83 ? 4.883 15.404 3.203 1.00 74.56 83 GLU A C 1
ATOM 642 O O . GLU A 1 83 ? 4.013 14.571 3.411 1.00 74.56 83 GLU A O 1
ATOM 647 N N . SER A 1 84 ? 5.110 15.858 1.984 1.00 83.12 84 SER A N 1
ATOM 648 C CA . SER A 1 84 ? 4.609 15.186 0.788 1.00 83.12 84 SER A CA 1
ATOM 649 C C . SER A 1 84 ? 5.828 14.806 -0.021 1.00 83.12 84 SER A C 1
ATOM 651 O O . SER A 1 84 ? 6.819 15.547 -0.042 1.00 83.12 84 SER A O 1
ATOM 653 N N . GLY A 1 85 ? 5.784 13.643 -0.644 1.00 87.44 85 GLY A N 1
ATOM 654 C CA . GLY A 1 85 ? 6.966 13.053 -1.233 1.00 87.44 85 GLY A CA 1
ATOM 655 C C . GLY A 1 85 ? 6.665 12.291 -2.501 1.00 87.44 85 GLY A C 1
ATOM 656 O O . GLY A 1 85 ? 5.526 12.136 -2.939 1.00 87.44 85 GLY A O 1
ATOM 657 N N . MET A 1 86 ? 7.750 11.826 -3.100 1.00 90.44 86 MET A N 1
ATOM 658 C CA . MET A 1 86 ? 7.705 10.915 -4.223 1.00 90.44 86 MET A CA 1
ATOM 659 C C . MET A 1 86 ? 8.669 9.781 -3.948 1.00 90.44 86 MET A C 1
ATOM 661 O O . MET A 1 86 ? 9.759 10.010 -3.420 1.00 90.44 86 MET A O 1
ATOM 665 N N . PHE A 1 87 ? 8.288 8.582 -4.350 1.00 89.69 87 PHE A N 1
ATOM 666 C CA . PHE A 1 87 ? 9.208 7.464 -4.452 1.00 89.69 87 PHE A CA 1
ATOM 667 C C . PHE A 1 87 ? 9.110 6.863 -5.848 1.00 89.69 87 PHE A C 1
ATOM 669 O O . PHE A 1 87 ? 8.096 6.986 -6.538 1.00 89.69 87 PHE A O 1
ATOM 676 N N . THR A 1 88 ? 10.202 6.238 -6.267 1.00 90.94 88 THR A N 1
ATOM 677 C CA . THR A 1 88 ? 10.227 5.413 -7.473 1.00 90.94 88 THR A CA 1
ATOM 678 C C . THR A 1 88 ? 10.239 3.964 -7.042 1.00 90.94 88 THR A C 1
ATOM 680 O O . THR A 1 88 ? 10.828 3.629 -6.013 1.00 90.94 88 THR A O 1
ATOM 683 N N . PHE A 1 89 ? 9.549 3.115 -7.791 1.00 86.38 89 PHE A N 1
ATOM 684 C CA . PHE A 1 89 ? 9.499 1.698 -7.478 1.00 86.38 89 PHE A CA 1
ATOM 685 C C . PHE A 1 89 ? 9.504 0.883 -8.762 1.00 86.38 89 PHE A C 1
ATOM 687 O O . PHE A 1 89 ? 8.608 1.028 -9.591 1.00 86.38 89 PHE A O 1
ATOM 694 N N . ASP A 1 90 ? 10.495 0.011 -8.920 1.00 86.69 90 ASP A N 1
ATOM 695 C CA . ASP A 1 90 ? 10.559 -0.862 -10.086 1.00 86.69 90 ASP A CA 1
ATOM 696 C C . ASP A 1 90 ? 9.532 -1.999 -9.952 1.00 86.69 90 ASP A C 1
ATOM 698 O O . ASP A 1 90 ? 9.506 -2.695 -8.930 1.00 86.69 90 ASP A O 1
ATOM 702 N N . PRO A 1 91 ? 8.687 -2.235 -10.969 1.00 85.12 91 PRO A N 1
ATOM 703 C CA . PRO A 1 91 ? 7.731 -3.330 -10.946 1.00 85.12 91 PRO A CA 1
ATOM 704 C C . PRO A 1 91 ? 8.457 -4.677 -10.901 1.00 85.12 91 PRO A C 1
ATOM 706 O O . PRO A 1 91 ? 9.468 -4.892 -11.573 1.00 85.12 91 PRO A O 1
ATOM 709 N N . ILE A 1 92 ? 7.904 -5.609 -10.127 1.00 85.88 92 ILE A N 1
ATOM 710 C CA . ILE A 1 92 ? 8.410 -6.977 -10.018 1.00 85.88 92 ILE A CA 1
ATOM 711 C C . ILE A 1 92 ? 7.431 -7.892 -10.755 1.00 85.88 92 ILE A C 1
ATOM 713 O O . ILE A 1 92 ? 6.284 -8.044 -10.336 1.00 85.88 92 ILE A O 1
ATOM 717 N N . ASP A 1 93 ? 7.880 -8.511 -11.848 1.00 82.69 93 ASP A N 1
ATOM 718 C CA . ASP A 1 93 ? 7.038 -9.393 -12.663 1.00 82.69 93 ASP A CA 1
ATOM 719 C C . ASP A 1 93 ? 6.414 -10.520 -11.826 1.00 82.69 93 ASP A C 1
ATOM 721 O O . ASP A 1 93 ? 7.115 -11.303 -11.178 1.00 82.69 93 ASP A O 1
ATOM 725 N N . GLY A 1 94 ? 5.085 -10.631 -11.884 1.00 83.31 94 GLY A N 1
ATOM 726 C CA . GLY A 1 94 ? 4.322 -11.650 -11.167 1.00 83.31 94 GLY A CA 1
ATOM 727 C C . GLY A 1 94 ? 4.066 -11.312 -9.701 1.00 83.31 94 GLY A C 1
ATOM 728 O O . GLY A 1 94 ? 3.767 -12.222 -8.925 1.00 83.31 94 GLY A O 1
ATOM 729 N N . TYR A 1 95 ? 4.187 -10.038 -9.316 1.00 86.94 95 TYR A N 1
ATOM 730 C CA . TYR A 1 95 ? 3.878 -9.572 -7.971 1.00 86.94 95 TYR A CA 1
ATOM 731 C C . TYR A 1 95 ? 2.937 -8.366 -7.972 1.00 86.94 95 TYR A C 1
ATOM 733 O O . TYR A 1 95 ? 3.071 -7.447 -8.778 1.00 86.94 95 TYR A O 1
ATOM 741 N N . ASP A 1 96 ? 2.036 -8.350 -6.995 1.00 89.19 96 ASP A N 1
ATOM 742 C CA . ASP A 1 96 ? 1.360 -7.139 -6.541 1.00 89.19 96 ASP A CA 1
ATOM 743 C C . ASP A 1 96 ? 2.236 -6.408 -5.536 1.00 89.19 96 ASP A C 1
ATOM 745 O O . ASP A 1 96 ? 2.872 -7.043 -4.690 1.00 89.19 96 ASP A O 1
ATOM 749 N N . ILE A 1 97 ? 2.209 -5.076 -5.582 1.00 90.81 97 ILE A N 1
ATOM 750 C CA . ILE A 1 97 ? 2.921 -4.227 -4.631 1.00 90.81 97 ILE A CA 1
ATOM 751 C C . ILE A 1 97 ? 1.919 -3.425 -3.806 1.00 90.81 97 ILE A C 1
ATOM 753 O O . ILE A 1 97 ? 1.062 -2.717 -4.339 1.00 90.81 97 ILE A O 1
ATOM 757 N N . MET A 1 98 ? 2.056 -3.535 -2.489 1.00 91.00 98 MET A N 1
ATOM 758 C CA . MET A 1 98 ? 1.339 -2.735 -1.508 1.00 91.00 98 MET A CA 1
ATOM 759 C C . MET A 1 98 ? 2.318 -1.813 -0.795 1.00 91.00 98 MET A C 1
ATOM 761 O O . MET A 1 98 ? 3.377 -2.242 -0.336 1.00 91.00 98 MET A O 1
ATOM 765 N N . VAL A 1 99 ? 1.916 -0.561 -0.627 1.00 90.94 99 VAL A N 1
ATOM 766 C CA . VAL A 1 99 ? 2.624 0.424 0.186 1.00 90.94 99 VAL A CA 1
ATOM 767 C C . VAL A 1 99 ? 1.788 0.766 1.401 1.00 90.94 99 VAL A C 1
ATOM 769 O O . VAL A 1 99 ? 0.622 1.112 1.273 1.00 90.94 99 VAL A O 1
ATOM 772 N N . VAL A 1 100 ? 2.373 0.681 2.589 1.00 89.38 100 VAL A N 1
ATOM 773 C CA . VAL A 1 100 ? 1.711 1.035 3.845 1.00 89.38 100 VAL A CA 1
ATOM 774 C C . VAL A 1 100 ? 2.298 2.332 4.373 1.00 89.38 100 VAL A C 1
ATOM 776 O O . VAL A 1 100 ? 3.479 2.389 4.720 1.00 89.38 100 VAL A O 1
ATOM 779 N N . LEU A 1 101 ? 1.451 3.353 4.476 1.00 88.38 101 LEU A N 1
ATOM 780 C CA . LEU A 1 101 ? 1.751 4.578 5.206 1.00 88.38 101 LEU A CA 1
ATOM 781 C C . LEU A 1 101 ? 1.403 4.362 6.677 1.00 88.38 101 LEU A C 1
ATOM 783 O O . LEU A 1 101 ? 0.258 4.032 7.009 1.00 88.38 101 LEU A O 1
ATOM 787 N N . LYS A 1 102 ? 2.382 4.554 7.565 1.00 85.94 102 LYS A N 1
ATOM 788 C CA . LYS A 1 102 ? 2.154 4.502 9.010 1.00 85.94 102 LYS A CA 1
ATOM 789 C C . LYS A 1 102 ? 2.107 5.900 9.605 1.00 85.94 102 LYS A C 1
ATOM 791 O O . LYS A 1 102 ? 3.059 6.673 9.484 1.00 85.94 102 LYS A O 1
ATOM 796 N N . GLY A 1 103 ? 1.026 6.185 10.322 1.00 82.00 103 GLY A N 1
ATOM 797 C CA . GLY A 1 103 ? 0.854 7.414 11.084 1.00 82.00 103 GLY A CA 1
ATOM 798 C C . GLY A 1 103 ? 1.841 7.495 12.246 1.00 82.00 103 GLY A C 1
ATOM 799 O O . GLY A 1 103 ? 2.152 6.486 12.876 1.00 82.00 103 GLY A O 1
ATOM 800 N N . GLY A 1 104 ? 2.349 8.691 12.528 1.00 75.88 104 GLY A N 1
ATOM 801 C CA . GLY A 1 104 ? 3.208 8.931 13.683 1.00 75.88 104 GLY A CA 1
ATOM 802 C C . GLY A 1 104 ? 2.514 8.705 15.027 1.00 75.88 104 GLY A C 1
ATOM 803 O O . GLY A 1 104 ? 1.290 8.660 15.137 1.00 75.88 104 GLY A O 1
ATOM 804 N N . SER A 1 105 ? 3.332 8.649 16.080 1.00 63.12 105 SER A N 1
ATOM 805 C CA . SER A 1 105 ? 2.963 8.323 17.470 1.00 63.12 105 SER A CA 1
ATOM 806 C C . SER A 1 105 ? 1.943 9.257 18.143 1.00 63.12 105 SER A C 1
ATOM 808 O O . SER A 1 105 ? 1.632 9.091 19.322 1.00 63.12 105 SER A O 1
ATOM 810 N N . ALA A 1 106 ? 1.438 10.266 17.429 1.00 59.88 106 ALA A N 1
ATOM 811 C CA . ALA A 1 106 ? 0.338 11.104 17.886 1.00 59.88 106 ALA A CA 1
ATOM 812 C C . ALA A 1 106 ? -1.027 10.391 17.791 1.00 59.88 106 ALA A C 1
ATOM 814 O O . ALA A 1 106 ? -1.975 10.828 18.447 1.00 59.88 106 ALA A O 1
ATOM 815 N N . ALA A 1 107 ? -1.132 9.309 17.011 1.00 59.69 107 ALA A N 1
ATOM 816 C CA . ALA A 1 107 ? -2.300 8.438 16.983 1.00 59.69 107 ALA A CA 1
ATOM 817 C C . ALA A 1 107 ? -2.229 7.401 18.115 1.00 59.69 107 ALA A C 1
ATOM 819 O O . ALA A 1 107 ? -1.266 6.651 18.209 1.00 59.69 107 ALA A O 1
ATOM 820 N N . ASP A 1 108 ? -3.259 7.329 18.956 1.00 61.94 108 ASP A N 1
ATOM 821 C CA . ASP A 1 108 ? -3.486 6.184 19.846 1.00 61.94 108 ASP A CA 1
ATOM 822 C C . ASP A 1 108 ? -4.867 5.596 19.506 1.00 61.94 108 ASP A C 1
ATOM 824 O O . ASP A 1 108 ? -5.888 6.239 19.806 1.00 61.94 108 ASP A O 1
ATOM 828 N N . PRO A 1 109 ? -4.943 4.433 18.829 1.00 70.81 109 PRO A N 1
ATOM 829 C CA . PRO A 1 109 ? -3.833 3.583 18.363 1.00 70.81 109 PRO A CA 1
ATOM 830 C C . PRO A 1 109 ? -3.146 4.104 17.084 1.00 70.81 109 PRO A C 1
ATOM 832 O O . PRO A 1 109 ? -3.722 4.926 16.363 1.00 70.81 109 PRO A O 1
ATOM 835 N N . ASP A 1 110 ? -1.954 3.572 16.780 1.00 75.69 110 ASP A N 1
ATOM 836 C CA . ASP A 1 110 ? -1.246 3.800 15.510 1.00 75.69 110 ASP A CA 1
ATOM 837 C C . ASP A 1 110 ? -2.164 3.474 14.313 1.00 75.69 110 ASP A C 1
ATOM 839 O O . ASP A 1 110 ? -2.913 2.492 14.324 1.00 75.69 110 ASP A O 1
ATOM 843 N N . VAL A 1 111 ? -2.078 4.277 13.248 1.00 80.56 111 VAL A N 1
ATOM 844 C CA . VAL A 1 111 ? -2.884 4.099 12.030 1.00 80.56 111 VAL A CA 1
ATOM 845 C C . VAL A 1 111 ? -2.009 3.612 10.882 1.00 80.56 111 VAL A C 1
ATOM 847 O O . VAL A 1 111 ? -0.959 4.191 10.618 1.00 80.56 111 VAL A O 1
ATOM 850 N N . TYR A 1 112 ? -2.484 2.591 10.169 1.00 85.31 112 TYR A N 1
ATOM 851 C CA . TYR A 1 112 ? -1.825 2.011 9.002 1.00 85.31 112 TYR A CA 1
ATOM 852 C C . TYR A 1 112 ? -2.796 2.064 7.838 1.00 85.31 112 TYR A C 1
ATOM 854 O O . TYR A 1 112 ? -3.921 1.574 7.956 1.00 85.31 112 TYR A O 1
ATOM 862 N N . VAL A 1 113 ? -2.363 2.639 6.724 1.00 86.50 113 VAL A N 1
ATOM 863 C CA . VAL A 1 113 ? -3.149 2.662 5.490 1.00 86.50 113 VAL A CA 1
ATOM 864 C C . VAL A 1 113 ? -2.310 2.027 4.396 1.00 86.50 113 VAL A C 1
ATOM 866 O O . VAL A 1 113 ? -1.263 2.558 4.036 1.00 86.50 113 VAL A O 1
ATOM 869 N N . GLY A 1 114 ? -2.744 0.861 3.929 1.00 88.75 114 GLY A N 1
ATOM 870 C CA . GLY A 1 114 ? -2.181 0.181 2.773 1.00 88.75 114 GLY A CA 1
ATOM 871 C C . GLY A 1 114 ? -2.783 0.734 1.489 1.00 88.75 114 GLY A C 1
ATOM 872 O O . GLY A 1 114 ? -3.982 0.989 1.443 1.00 88.75 114 GLY A O 1
ATOM 873 N N . TYR A 1 115 ? -1.966 0.876 0.454 1.00 89.00 115 TYR A N 1
ATOM 874 C CA . TYR A 1 115 ? -2.326 1.278 -0.900 1.00 89.00 115 TYR A CA 1
ATOM 875 C C . TYR A 1 115 ? -1.789 0.225 -1.864 1.00 89.00 115 TYR A C 1
ATOM 877 O O . TYR A 1 115 ? -0.600 -0.090 -1.832 1.00 89.00 115 TYR A O 1
ATOM 885 N N . TRP A 1 116 ? -2.651 -0.326 -2.711 1.00 88.81 116 TRP A N 1
ATOM 886 C CA . TRP A 1 116 ? -2.239 -1.225 -3.786 1.00 88.81 116 TRP A CA 1
ATOM 887 C C . TRP A 1 116 ? -1.824 -0.381 -4.988 1.00 88.81 116 TRP A C 1
ATOM 889 O O . TRP A 1 116 ? -2.650 0.339 -5.546 1.00 88.81 116 TRP A O 1
ATOM 899 N N . LEU A 1 117 ? -0.543 -0.438 -5.353 1.00 90.12 117 LEU A N 1
ATOM 900 C CA . LEU A 1 117 ? 0.040 0.418 -6.383 1.00 90.12 117 LEU A CA 1
ATOM 901 C C . LEU A 1 117 ? -0.514 0.127 -7.783 1.00 90.12 117 LEU A C 1
ATOM 903 O O . LEU A 1 117 ? -0.607 -1.030 -8.194 1.00 90.12 117 LEU A O 1
ATOM 907 N N . ASP A 1 118 ? -0.807 1.196 -8.526 1.00 88.31 118 ASP A N 1
ATOM 908 C CA . ASP A 1 118 ? -1.159 1.155 -9.945 1.00 88.31 118 ASP A CA 1
ATOM 909 C C . ASP A 1 118 ? 0.042 1.594 -10.796 1.00 88.31 118 ASP A C 1
ATOM 911 O O . ASP A 1 118 ? 0.274 2.780 -11.036 1.00 88.31 118 ASP A O 1
ATOM 915 N N . PHE A 1 119 ? 0.817 0.617 -11.272 1.00 86.56 119 PHE A N 1
ATOM 916 C CA . PHE A 1 119 ? 1.965 0.862 -12.152 1.00 86.56 119 PHE A CA 1
ATOM 917 C C . PHE A 1 119 ? 1.566 1.438 -13.515 1.00 86.56 119 PHE A C 1
ATOM 919 O O . PHE A 1 119 ? 2.367 2.134 -14.135 1.00 86.56 119 PHE A O 1
ATOM 926 N N . GLY A 1 120 ? 0.342 1.178 -13.986 1.00 86.31 120 GLY A N 1
ATOM 927 C CA . GLY A 1 120 ? -0.160 1.767 -15.224 1.00 86.31 120 GLY A CA 1
ATOM 928 C C . GLY A 1 120 ? -0.382 3.272 -15.081 1.00 86.31 120 GLY A C 1
ATOM 929 O O . GLY A 1 120 ? -0.068 4.025 -15.999 1.00 86.31 120 GLY A O 1
ATOM 930 N N . ALA A 1 121 ? -0.872 3.711 -13.920 1.00 86.94 121 ALA A N 1
ATOM 931 C CA . ALA A 1 121 ? -1.037 5.127 -13.595 1.00 86.94 121 ALA A CA 1
ATOM 932 C C . ALA A 1 121 ? 0.276 5.827 -13.194 1.00 86.94 121 ALA A C 1
ATOM 934 O O . ALA A 1 121 ? 0.381 7.041 -13.354 1.00 86.94 121 ALA A O 1
ATOM 935 N N . ALA A 1 122 ? 1.259 5.084 -12.677 1.00 89.50 122 ALA A N 1
ATOM 936 C CA . ALA A 1 122 ? 2.532 5.627 -12.195 1.00 89.50 122 ALA A CA 1
ATOM 937 C C . ALA A 1 122 ? 3.628 5.760 -13.261 1.00 89.50 122 ALA A C 1
ATOM 939 O O . ALA A 1 122 ? 4.652 6.387 -12.993 1.00 89.50 122 ALA A O 1
ATOM 940 N N . PHE A 1 123 ? 3.462 5.167 -14.447 1.00 91.25 123 PHE A N 1
ATOM 941 C CA . PHE A 1 123 ? 4.490 5.221 -15.486 1.00 91.25 123 PHE A CA 1
ATOM 942 C C . PHE A 1 123 ? 4.622 6.629 -16.084 1.00 91.25 123 PHE A C 1
ATOM 944 O O . PHE A 1 123 ? 3.696 7.140 -16.716 1.00 91.25 123 PHE A O 1
ATOM 951 N N . ASP A 1 124 ? 5.797 7.237 -15.927 1.00 92.75 124 ASP A N 1
ATOM 952 C CA . ASP A 1 124 ? 6.132 8.528 -16.518 1.00 92.75 124 ASP A CA 1
ATOM 953 C C . ASP A 1 124 ? 6.916 8.339 -17.827 1.00 92.75 124 ASP A C 1
ATOM 955 O O . ASP A 1 124 ? 8.065 7.898 -17.835 1.00 92.75 124 ASP A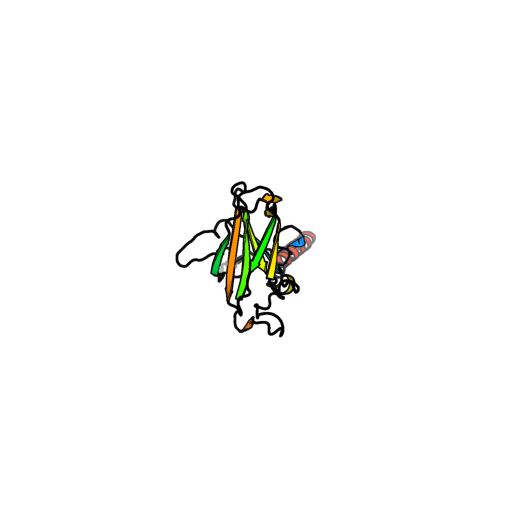 O 1
ATOM 959 N N . GLU A 1 125 ? 6.304 8.697 -18.960 1.00 92.56 125 GLU A N 1
ATOM 960 C CA . GLU A 1 125 ? 6.907 8.510 -20.291 1.00 92.56 125 GLU A CA 1
ATOM 961 C C . GLU A 1 125 ? 8.188 9.338 -20.511 1.00 92.56 125 GLU A C 1
ATOM 963 O O . GLU A 1 125 ? 9.005 8.983 -21.365 1.00 92.56 125 GLU A O 1
ATOM 968 N N . GLU A 1 126 ? 8.362 10.454 -19.792 1.00 94.31 126 GLU A N 1
ATOM 969 C CA . GLU A 1 126 ? 9.516 11.346 -19.957 1.00 94.31 126 GLU A CA 1
ATOM 970 C C . GLU A 1 126 ? 10.782 10.772 -19.305 1.00 94.31 126 GLU A C 1
ATOM 972 O O . GLU A 1 126 ? 11.847 10.763 -19.932 1.00 94.31 126 GLU A O 1
ATOM 977 N N . SER A 1 127 ? 10.670 10.288 -18.067 1.00 93.88 127 SER A N 1
ATOM 978 C CA . SER A 1 127 ? 11.767 9.653 -17.326 1.00 93.88 127 SER A CA 1
ATOM 979 C C . SER A 1 127 ? 11.946 8.173 -17.669 1.00 93.88 127 SER A C 1
ATOM 981 O O . SER A 1 127 ? 13.076 7.684 -17.668 1.00 93.88 127 SER A O 1
ATOM 983 N N . GLY A 1 128 ? 10.862 7.475 -18.020 1.00 91.62 128 GLY A N 1
ATOM 984 C CA . GLY A 1 128 ? 10.837 6.018 -18.139 1.00 91.62 128 GLY A CA 1
ATOM 985 C C . GLY A 1 128 ? 10.759 5.296 -16.791 1.00 91.62 128 GLY A C 1
ATOM 986 O O . GLY A 1 128 ? 10.971 4.084 -16.761 1.00 91.62 128 GLY A O 1
ATOM 987 N N . ASP A 1 129 ? 10.463 6.023 -15.711 1.00 93.62 129 ASP A N 1
ATOM 988 C CA . ASP A 1 129 ? 10.366 5.507 -14.346 1.00 93.62 129 ASP A CA 1
ATOM 989 C C . ASP A 1 129 ? 8.896 5.386 -13.897 1.00 93.62 129 ASP A C 1
ATOM 991 O O . ASP A 1 129 ? 7.990 6.005 -14.462 1.00 93.62 129 ASP A O 1
ATOM 995 N N . TYR A 1 130 ? 8.651 4.597 -12.848 1.00 91.50 130 TYR A N 1
ATOM 996 C CA . TYR A 1 130 ? 7.349 4.520 -12.178 1.00 91.50 130 TYR A CA 1
ATOM 997 C C . TYR A 1 130 ? 7.375 5.398 -10.931 1.00 91.50 130 TYR A C 1
ATOM 999 O O . TYR A 1 130 ? 8.049 5.071 -9.950 1.00 91.50 130 TYR A O 1
ATOM 1007 N N . ILE A 1 131 ? 6.670 6.525 -10.988 1.00 92.12 131 ILE A N 1
ATOM 1008 C CA . ILE A 1 131 ? 6.702 7.569 -9.966 1.00 92.12 131 ILE A CA 1
ATOM 1009 C C . ILE A 1 131 ? 5.394 7.547 -9.187 1.00 92.12 131 ILE A C 1
ATOM 1011 O O . ILE A 1 131 ? 4.312 7.722 -9.746 1.00 92.12 131 ILE A O 1
ATOM 1015 N N . PHE A 1 132 ? 5.518 7.386 -7.875 1.00 91.94 132 PHE A N 1
ATOM 1016 C CA . PHE A 1 132 ? 4.400 7.415 -6.948 1.00 91.94 132 PHE A CA 1
ATOM 1017 C C . PHE A 1 132 ? 4.493 8.664 -6.080 1.00 91.94 132 PHE A C 1
ATOM 1019 O O . PHE A 1 132 ? 5.518 8.904 -5.438 1.00 91.94 132 PHE A O 1
ATOM 1026 N N . THR A 1 133 ? 3.427 9.454 -6.058 1.00 91.44 133 THR A N 1
ATOM 1027 C CA . THR A 1 133 ? 3.270 10.632 -5.202 1.00 91.44 133 THR A CA 1
ATOM 1028 C C . THR A 1 133 ? 2.484 10.245 -3.960 1.00 91.44 133 THR A C 1
ATOM 1030 O O . THR A 1 133 ? 1.543 9.455 -4.026 1.00 91.44 133 THR A O 1
ATOM 1033 N N . TRP A 1 134 ? 2.875 10.788 -2.812 1.00 89.44 134 TRP A N 1
ATOM 1034 C CA . TRP A 1 134 ? 2.127 10.638 -1.570 1.00 89.44 134 TRP A CA 1
ATOM 1035 C C . TRP A 1 134 ? 2.066 11.963 -0.823 1.00 89.44 134 TRP A C 1
ATOM 1037 O O . TRP A 1 134 ? 3.037 12.721 -0.792 1.00 89.44 134 TRP A O 1
ATOM 1047 N N . ASP A 1 135 ? 0.932 12.194 -0.175 1.00 84.88 135 ASP A N 1
ATOM 1048 C CA . ASP A 1 135 ? 0.670 13.402 0.598 1.00 84.88 135 ASP A CA 1
ATOM 1049 C C . ASP A 1 135 ? 0.497 13.096 2.098 1.00 84.88 135 ASP A C 1
ATOM 1051 O O . ASP A 1 135 ? -0.054 12.065 2.495 1.00 84.88 135 ASP A O 1
ATOM 1055 N N . SER A 1 136 ? 0.929 14.041 2.937 1.00 81.19 136 SER A N 1
ATOM 1056 C CA . SER A 1 136 ? 0.665 14.109 4.383 1.00 81.19 136 SER A CA 1
ATOM 1057 C C . SER A 1 136 ? 0.147 15.508 4.740 1.00 81.19 136 SER A C 1
ATOM 1059 O O . SER A 1 136 ? 0.570 16.493 4.128 1.00 81.19 136 SER A O 1
ATOM 1061 N N . PRO A 1 137 ? -0.723 15.658 5.754 1.00 79.06 137 PRO A N 1
ATOM 1062 C CA . PRO A 1 137 ? -1.297 14.603 6.584 1.00 79.06 137 PRO A CA 1
ATOM 1063 C C . PRO A 1 137 ? -2.388 13.803 5.869 1.00 79.06 137 PRO A C 1
ATOM 1065 O O . PRO A 1 137 ? -3.157 14.347 5.078 1.00 79.06 137 PRO A O 1
ATOM 1068 N N . PHE A 1 138 ? -2.528 12.533 6.244 1.00 76.69 138 PHE A N 1
ATOM 1069 C CA . PHE A 1 138 ? -3.652 11.687 5.840 1.00 76.69 138 PHE A CA 1
ATOM 1070 C C . PHE A 1 138 ? -4.666 11.545 6.984 1.00 76.69 138 PHE A C 1
ATOM 1072 O O . PHE A 1 138 ? -4.358 11.776 8.155 1.00 76.69 138 PHE A O 1
ATOM 1079 N N . ILE A 1 139 ? -5.913 11.190 6.673 1.00 75.19 139 ILE A N 1
ATOM 1080 C CA . ILE A 1 139 ? -6.979 11.074 7.678 1.00 75.19 139 ILE A CA 1
ATOM 1081 C C . ILE A 1 139 ? -7.109 9.614 8.115 1.00 75.19 139 ILE A C 1
ATOM 1083 O O . ILE A 1 139 ? -7.428 8.743 7.316 1.00 75.19 139 ILE A O 1
ATOM 1087 N N . GLY A 1 140 ? -6.898 9.335 9.402 1.00 71.38 140 GLY A N 1
ATOM 1088 C CA . GLY A 1 140 ? -7.108 7.999 9.961 1.00 71.38 140 GLY A CA 1
ATOM 1089 C C . GLY A 1 140 ? -8.592 7.621 10.119 1.00 71.38 140 GLY A C 1
ATOM 1090 O O . GLY A 1 140 ? -9.477 8.469 9.987 1.00 71.38 140 GLY A O 1
ATOM 1091 N N . PRO A 1 141 ? -8.906 6.370 10.507 1.00 67.44 141 PRO A N 1
ATOM 1092 C CA . PRO A 1 141 ? -10.283 5.869 10.644 1.00 67.44 141 PRO A CA 1
ATOM 1093 C C . PRO A 1 141 ? -11.160 6.699 11.593 1.00 67.44 141 PRO A C 1
ATOM 1095 O O . PRO A 1 141 ? -12.374 6.785 11.416 1.00 67.44 141 PRO A O 1
ATOM 1098 N N . ASN A 1 142 ? -10.542 7.337 12.589 1.00 71.62 142 ASN A N 1
ATOM 1099 C CA . ASN A 1 142 ? -11.219 8.176 13.578 1.00 71.62 142 ASN A CA 1
ATOM 1100 C C . ASN A 1 142 ? -11.374 9.645 13.135 1.00 71.62 142 ASN A C 1
ATOM 1102 O O . ASN A 1 142 ? -11.773 10.487 13.939 1.00 71.62 142 ASN A O 1
ATOM 1106 N N . GLY A 1 143 ? -11.026 9.976 11.887 1.00 74.75 143 GLY A N 1
ATOM 1107 C CA . GLY A 1 143 ? -11.075 11.341 11.358 1.00 74.75 143 GLY A CA 1
ATOM 1108 C C . GLY A 1 143 ? -9.933 12.244 11.835 1.00 74.75 143 GLY A C 1
ATOM 1109 O O . GLY A 1 143 ? -9.958 13.446 11.583 1.00 74.75 143 GLY A O 1
ATOM 1110 N N . GLN A 1 144 ? -8.950 11.695 12.552 1.00 77.31 144 GLN A N 1
ATOM 1111 C CA . GLN A 1 144 ? -7.776 12.442 12.996 1.00 77.31 144 GLN A CA 1
ATOM 1112 C C . GLN A 1 144 ? -6.764 12.537 11.856 1.00 77.31 144 GLN A C 1
ATOM 1114 O O . GLN A 1 144 ? -6.484 11.531 11.207 1.00 77.31 144 GLN A O 1
ATOM 1119 N N . MET A 1 145 ? -6.214 13.732 11.643 1.00 80.38 145 MET A N 1
ATOM 1120 C CA . MET A 1 145 ? -5.072 13.927 10.752 1.00 80.38 145 MET A CA 1
ATOM 1121 C C . MET A 1 145 ? -3.836 13.267 11.360 1.00 80.38 145 MET A C 1
ATOM 1123 O O . MET A 1 145 ? -3.561 13.454 12.546 1.00 80.38 145 MET A O 1
ATOM 1127 N N . GLN A 1 146 ? -3.126 12.503 10.543 1.00 80.56 146 GLN A N 1
ATOM 1128 C CA . GLN A 1 146 ? -1.914 11.788 10.895 1.00 80.56 146 GLN A CA 1
ATOM 1129 C C . GLN A 1 146 ? -0.797 12.193 9.951 1.00 80.56 146 GLN A C 1
ATOM 1131 O O . GLN A 1 146 ? -1.003 12.275 8.743 1.00 80.56 146 GLN A O 1
ATOM 1136 N N . GLU A 1 147 ? 0.377 12.428 10.523 1.00 84.94 147 GLU A N 1
ATOM 1137 C CA . GLU A 1 147 ? 1.591 12.606 9.737 1.00 84.94 147 GLU A CA 1
ATOM 1138 C C . GLU A 1 147 ? 2.177 11.242 9.387 1.00 84.94 147 GLU A C 1
ATOM 1140 O O . GLU A 1 147 ? 2.172 10.338 10.230 1.00 84.94 147 GLU A O 1
ATOM 1145 N N . VAL A 1 148 ? 2.693 11.090 8.170 1.00 84.44 148 VAL A N 1
ATOM 1146 C CA . VAL A 1 148 ? 3.442 9.891 7.782 1.00 84.44 148 VAL A CA 1
ATOM 1147 C C . VAL A 1 148 ? 4.739 9.839 8.590 1.00 84.44 148 VAL A C 1
ATOM 1149 O O . VAL A 1 148 ? 5.541 10.763 8.565 1.00 84.44 148 VAL A O 1
ATOM 1152 N N . SER A 1 149 ? 4.936 8.756 9.339 1.00 84.19 149 SER A N 1
ATOM 1153 C CA . SER A 1 149 ? 6.169 8.514 10.103 1.00 84.19 149 SER A CA 1
ATOM 1154 C C . SER A 1 149 ? 7.166 7.635 9.364 1.00 84.19 149 SER A C 1
ATOM 1156 O O . SER A 1 149 ? 8.363 7.716 9.614 1.00 84.19 149 SER A O 1
ATOM 1158 N N . HIS A 1 150 ? 6.665 6.740 8.516 1.00 84.88 150 HIS A N 1
ATOM 1159 C CA . HIS A 1 150 ? 7.443 5.943 7.580 1.00 84.88 150 HIS A CA 1
ATOM 1160 C C . HIS A 1 150 ? 6.527 5.234 6.589 1.00 84.88 150 HIS A C 1
ATOM 1162 O O . HIS A 1 150 ? 5.316 5.095 6.808 1.00 84.88 150 HIS A O 1
ATOM 1168 N N . ILE A 1 151 ? 7.159 4.750 5.527 1.00 87.94 151 ILE A N 1
ATOM 1169 C CA . ILE A 1 151 ? 6.546 4.037 4.418 1.00 87.94 151 ILE A CA 1
ATOM 1170 C C . ILE A 1 151 ? 7.127 2.626 4.399 1.00 87.94 151 ILE A C 1
ATOM 1172 O O . ILE A 1 151 ? 8.322 2.423 4.612 1.00 87.94 151 ILE A O 1
ATOM 1176 N N . SER A 1 152 ? 6.288 1.614 4.219 1.00 88.44 152 SER A N 1
ATOM 1177 C CA . SER A 1 152 ? 6.732 0.221 4.120 1.00 88.44 152 SER A CA 1
ATOM 1178 C C . SER A 1 152 ? 6.172 -0.434 2.874 1.00 88.44 152 SER A C 1
ATOM 1180 O O . SER A 1 152 ? 5.002 -0.251 2.551 1.00 88.44 152 SER A O 1
ATOM 1182 N N . PHE A 1 153 ? 7.010 -1.210 2.202 1.00 89.81 153 PHE A N 1
ATOM 1183 C CA . PHE A 1 153 ? 6.718 -1.818 0.914 1.00 89.81 153 PHE A CA 1
ATOM 1184 C C . PHE A 1 153 ? 6.563 -3.323 1.078 1.00 89.81 153 PHE A C 1
ATOM 1186 O O . PHE A 1 153 ? 7.351 -3.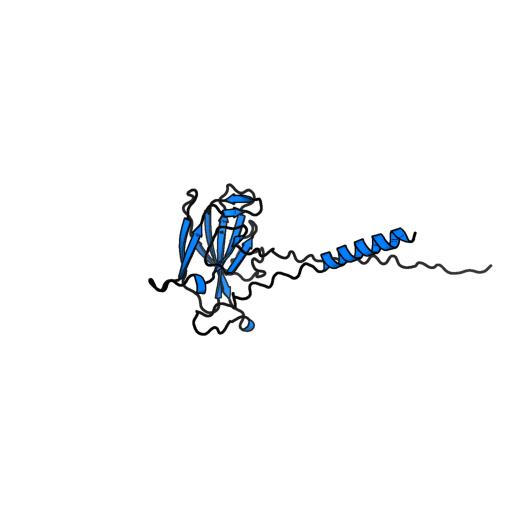977 1.768 1.00 89.81 153 PHE A O 1
ATOM 1193 N N . TYR A 1 154 ? 5.554 -3.876 0.417 1.00 89.88 154 TYR A N 1
ATOM 1194 C CA . TYR A 1 154 ? 5.212 -5.288 0.473 1.00 89.88 154 TYR A CA 1
ATOM 1195 C C . TYR A 1 154 ? 4.955 -5.818 -0.929 1.00 89.88 154 TYR A C 1
ATOM 1197 O O . TYR A 1 154 ? 4.320 -5.146 -1.735 1.00 89.88 154 TYR A O 1
ATOM 1205 N N . ALA A 1 155 ? 5.397 -7.044 -1.192 1.00 90.31 155 ALA A N 1
ATOM 1206 C CA . ALA A 1 155 ? 5.068 -7.788 -2.395 1.00 90.31 155 ALA A CA 1
ATOM 1207 C C . ALA A 1 155 ? 4.186 -8.986 -2.063 1.00 90.31 155 ALA A C 1
ATOM 1209 O O . ALA A 1 155 ? 4.401 -9.672 -1.066 1.00 90.31 155 ALA A O 1
ATOM 1210 N N . ARG A 1 156 ? 3.257 -9.308 -2.950 1.00 88.75 156 ARG A N 1
ATOM 1211 C CA . ARG A 1 156 ? 2.501 -10.559 -2.926 1.00 88.75 156 ARG A CA 1
ATOM 1212 C C . ARG A 1 156 ? 2.661 -11.235 -4.276 1.00 88.75 156 ARG A C 1
ATOM 1214 O O . ARG A 1 156 ? 2.513 -10.583 -5.299 1.00 88.75 156 ARG A O 1
ATOM 1221 N N . MET A 1 157 ? 2.998 -12.522 -4.285 1.00 86.94 157 MET A N 1
ATOM 1222 C CA . MET A 1 157 ? 3.143 -13.270 -5.535 1.00 86.94 157 MET A CA 1
ATOM 1223 C C . MET A 1 157 ? 1.766 -13.552 -6.137 1.00 86.94 157 MET A C 1
ATOM 1225 O O . MET A 1 157 ? 0.872 -14.020 -5.433 1.00 86.94 157 MET A O 1
ATOM 1229 N N . CYS A 1 158 ? 1.612 -13.322 -7.437 1.00 82.00 158 CYS A N 1
ATOM 1230 C CA . CYS A 1 158 ? 0.399 -13.682 -8.154 1.00 82.00 158 CYS A CA 1
ATOM 1231 C C . CYS A 1 158 ? 0.248 -15.198 -8.221 1.00 82.00 158 CYS A C 1
ATOM 1233 O O . CYS A 1 158 ? 1.181 -15.917 -8.590 1.00 82.00 158 CYS A O 1
ATOM 1235 N N . ASN A 1 159 ? -0.957 -15.688 -7.941 1.00 77.69 159 ASN A N 1
ATOM 1236 C CA . ASN A 1 159 ? -1.318 -17.040 -8.343 1.00 77.69 159 ASN A CA 1
ATOM 1237 C C . ASN A 1 159 ? -1.381 -17.098 -9.875 1.00 77.69 159 ASN A C 1
ATOM 1239 O O . ASN A 1 159 ? -1.816 -16.140 -10.507 1.00 77.69 159 ASN A O 1
ATOM 1243 N N . GLU A 1 160 ? -0.993 -18.224 -10.483 1.00 69.00 160 GLU A N 1
ATOM 1244 C CA . GLU A 1 160 ? -1.033 -18.405 -11.949 1.00 69.00 160 GLU A CA 1
ATOM 1245 C C . GLU A 1 160 ? -2.433 -18.136 -12.541 1.00 69.00 160 GLU A C 1
ATOM 1247 O O . GLU A 1 160 ? -2.552 -17.717 -13.690 1.00 69.00 160 GLU A O 1
ATOM 1252 N N . ASP A 1 161 ? -3.480 -18.322 -11.732 1.00 67.50 161 ASP A N 1
ATOM 1253 C CA . ASP A 1 161 ? -4.881 -18.066 -12.079 1.00 67.50 161 ASP A CA 1
ATOM 1254 C C . ASP A 1 161 ? -5.291 -16.572 -11.997 1.00 67.50 161 ASP A C 1
ATOM 1256 O O . ASP A 1 161 ? -6.374 -16.214 -12.455 1.00 67.50 161 ASP A O 1
ATOM 1260 N N . GLU A 1 162 ? -4.450 -15.703 -11.421 1.00 63.97 162 GLU A N 1
ATOM 1261 C CA . GLU A 1 162 ? -4.684 -14.260 -11.198 1.00 63.97 162 GLU A CA 1
ATOM 1262 C C . GLU A 1 162 ? -3.829 -13.360 -12.113 1.00 63.97 162 GLU A C 1
ATOM 1264 O O . GLU A 1 162 ? -3.944 -12.133 -12.068 1.00 63.97 162 GLU A O 1
ATOM 1269 N N . VAL A 1 163 ? -2.960 -13.948 -12.943 1.00 61.56 163 VAL A N 1
ATOM 1270 C CA . VAL A 1 163 ? -2.070 -13.201 -13.842 1.00 61.56 163 VAL A CA 1
ATOM 1271 C C . VAL A 1 163 ? -2.876 -12.620 -15.006 1.00 61.56 163 VAL A C 1
ATOM 1273 O O . VAL A 1 163 ? -3.380 -13.356 -15.859 1.00 61.56 163 VAL A O 1
ATOM 1276 N N . SER A 1 164 ? -2.964 -11.290 -15.076 1.00 56.84 164 SER A N 1
ATOM 1277 C CA . SER A 1 164 ? -3.542 -10.607 -16.234 1.00 56.84 164 SER A CA 1
ATOM 1278 C C . SER A 1 164 ? -2.548 -10.610 -17.394 1.00 56.84 164 SER A C 1
ATOM 1280 O O . SER A 1 164 ? -1.382 -10.258 -17.239 1.00 56.84 164 SER A O 1
ATOM 1282 N N . THR A 1 165 ? -2.999 -10.998 -18.588 1.00 54.03 165 THR A N 1
ATOM 1283 C CA . THR A 1 165 ? -2.160 -11.027 -19.798 1.00 54.03 165 THR A CA 1
ATOM 1284 C C . THR A 1 165 ? -2.247 -9.733 -20.613 1.00 54.03 165 THR A C 1
ATOM 1286 O O . THR A 1 165 ? -2.121 -9.779 -21.839 1.00 54.03 165 THR A O 1
ATOM 1289 N N . THR A 1 166 ? -2.535 -8.585 -19.994 1.00 52.16 166 THR A N 1
ATOM 1290 C CA . THR A 1 166 ? -2.505 -7.292 -20.695 1.00 52.16 166 THR A CA 1
ATOM 1291 C C . THR A 1 166 ? -1.101 -7.038 -21.238 1.00 52.16 166 THR A C 1
ATOM 1293 O O . THR A 1 166 ? -0.134 -6.968 -20.492 1.00 52.16 166 THR A O 1
ATOM 1296 N N . SER A 1 167 ? -0.993 -6.962 -22.563 1.00 50.84 167 SER A N 1
ATOM 1297 C CA . SER A 1 167 ? 0.226 -7.207 -23.345 1.00 50.84 167 SER A CA 1
ATOM 1298 C C . SER A 1 167 ? 1.341 -6.166 -23.232 1.00 50.84 167 SER A C 1
ATOM 1300 O O . SER A 1 167 ? 2.394 -6.374 -23.828 1.00 50.84 167 SER A O 1
ATOM 1302 N N . ASP A 1 168 ? 1.127 -5.072 -22.505 1.00 53.25 168 ASP A N 1
ATOM 1303 C CA . ASP A 1 168 ? 1.974 -3.877 -22.595 1.00 53.25 168 ASP A CA 1
ATOM 1304 C C . ASP A 1 168 ? 2.338 -3.266 -21.226 1.00 53.25 168 ASP A C 1
ATOM 1306 O O . ASP A 1 168 ? 2.946 -2.201 -21.176 1.00 53.25 168 ASP A O 1
ATOM 1310 N N . LEU A 1 169 ? 2.013 -3.946 -20.121 1.00 53.50 169 LEU A N 1
ATOM 1311 C CA . LEU A 1 169 ? 2.464 -3.602 -18.767 1.00 53.50 169 LEU A CA 1
ATOM 1312 C C . LEU A 1 169 ? 3.230 -4.796 -18.168 1.00 53.50 169 LEU A C 1
ATOM 1314 O O . LEU A 1 169 ? 2.947 -5.937 -18.554 1.00 53.50 169 LEU A O 1
ATOM 1318 N N . PRO A 1 170 ? 4.198 -4.575 -17.253 1.00 49.34 170 PRO A N 1
ATOM 1319 C CA . PRO A 1 170 ? 4.762 -5.662 -16.450 1.00 49.34 170 PRO A CA 1
ATOM 1320 C C . PRO A 1 170 ? 3.610 -6.443 -15.821 1.00 49.34 170 PRO A C 1
ATOM 1322 O O . PRO A 1 170 ? 2.604 -5.851 -15.424 1.00 49.34 170 PRO A O 1
ATOM 1325 N N . SER A 1 171 ? 3.708 -7.772 -15.809 1.00 48.84 171 SER A N 1
ATOM 1326 C CA . SER A 1 171 ? 2.594 -8.631 -15.410 1.00 48.84 171 SER A CA 1
ATOM 1327 C C . SER A 1 171 ? 2.337 -8.490 -13.907 1.00 48.84 171 SER A C 1
ATOM 1329 O O . SER A 1 171 ? 2.871 -9.268 -13.114 1.00 48.84 171 SER A O 1
ATOM 1331 N N . SER A 1 172 ? 1.558 -7.489 -13.503 1.00 53.38 172 SER A N 1
ATOM 1332 C CA . SER A 1 172 ? 0.939 -7.445 -12.182 1.00 53.38 172 SER A CA 1
ATOM 1333 C C . SER A 1 172 ? -0.167 -8.497 -12.138 1.00 53.38 172 SER A C 1
ATOM 1335 O O . SER A 1 172 ? -0.641 -8.968 -13.186 1.00 53.38 172 SER A O 1
ATOM 1337 N N . CYS A 1 173 ? -0.635 -8.861 -10.943 1.00 64.06 173 CYS A N 1
ATOM 1338 C CA . CYS A 1 173 ? -1.899 -9.583 -10.874 1.00 64.06 173 CYS A CA 1
ATOM 1339 C C . CYS A 1 173 ? -2.965 -8.6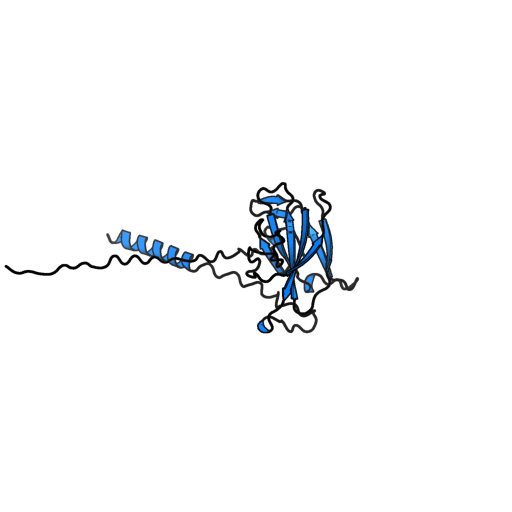65 -11.497 1.00 64.06 173 CYS A C 1
ATOM 1341 O O . CYS A 1 173 ? -2.702 -7.480 -11.732 1.00 64.06 173 CYS A O 1
ATOM 1343 N N . ASP A 1 174 ? -4.136 -9.182 -11.854 1.00 54.72 174 ASP A N 1
ATOM 1344 C CA . ASP A 1 174 ? -5.229 -8.352 -12.363 1.00 54.72 174 ASP A CA 1
ATOM 1345 C C . ASP A 1 174 ? -5.716 -7.343 -11.295 1.00 54.72 174 ASP A C 1
ATOM 1347 O O . ASP A 1 174 ? -6.803 -7.470 -10.741 1.00 54.72 174 ASP A O 1
ATOM 1351 N N . GLY A 1 175 ? -4.905 -6.324 -10.991 1.00 49.53 175 GLY A N 1
ATOM 1352 C CA . GLY A 1 175 ? -5.173 -5.232 -10.060 1.00 49.53 175 GLY A CA 1
ATOM 1353 C C . GLY A 1 175 ? -6.332 -4.359 -10.530 1.00 49.53 175 GLY A C 1
ATOM 1354 O O . GLY A 1 175 ? -6.808 -3.508 -9.789 1.00 49.53 175 GLY A O 1
ATOM 1355 N N . THR A 1 176 ? -6.853 -4.619 -11.737 1.00 47.44 176 THR A N 1
ATOM 1356 C CA . THR A 1 176 ? -8.104 -4.031 -12.218 1.00 47.44 176 THR A CA 1
ATOM 1357 C C . THR A 1 176 ? -9.337 -4.616 -11.530 1.00 47.44 176 THR A C 1
ATOM 1359 O O . THR A 1 176 ? -10.408 -4.011 -11.583 1.00 47.44 176 THR A O 1
ATOM 1362 N N . ASN A 1 177 ? -9.192 -5.755 -10.845 1.00 48.53 177 ASN A N 1
ATOM 1363 C CA . ASN A 1 177 ? -10.210 -6.334 -9.985 1.00 48.53 177 ASN A CA 1
ATOM 1364 C C . ASN A 1 177 ? -9.722 -6.295 -8.530 1.00 48.53 177 ASN A C 1
ATOM 1366 O O . ASN A 1 177 ? -9.344 -7.342 -7.990 1.00 48.53 177 ASN A O 1
ATOM 1370 N N . PRO A 1 178 ? -9.763 -5.124 -7.849 1.00 50.84 178 PRO A N 1
ATOM 1371 C CA . PRO A 1 178 ? -9.736 -5.137 -6.390 1.00 50.84 178 PRO A CA 1
ATOM 1372 C C . PRO A 1 178 ? -10.778 -6.164 -5.922 1.00 50.84 178 PRO A C 1
ATOM 1374 O O . PRO A 1 178 ? -11.831 -6.250 -6.570 1.00 50.84 178 PRO A O 1
ATOM 1377 N N . PRO A 1 179 ? -10.508 -6.977 -4.876 1.00 52.19 179 PRO A N 1
ATOM 1378 C CA . PRO A 1 179 ? -11.453 -7.975 -4.403 1.00 52.19 179 PRO A CA 1
ATOM 1379 C C . PRO A 1 179 ? -12.830 -7.332 -4.339 1.00 52.19 179 PRO A C 1
ATOM 1381 O O . PRO A 1 179 ? -13.029 -6.371 -3.599 1.00 52.19 179 PRO A O 1
ATOM 1384 N N . SER A 1 180 ? -13.718 -7.799 -5.228 1.00 47.66 180 SER A N 1
ATOM 1385 C CA . SER A 1 180 ? -15.048 -7.233 -5.449 1.00 47.66 180 SER A CA 1
ATOM 1386 C C . SER A 1 180 ? -15.634 -6.850 -4.104 1.00 47.66 180 SER A C 1
ATOM 1388 O O . SER A 1 180 ? -15.682 -7.732 -3.241 1.00 47.66 180 SER A O 1
ATOM 1390 N N . GLU A 1 181 ? -16.084 -5.593 -3.957 1.00 48.56 181 GLU A N 1
ATOM 1391 C CA . GLU A 1 181 ? -16.801 -5.107 -2.774 1.00 48.56 181 GLU A CA 1
ATOM 1392 C C . GLU A 1 181 ? -17.642 -6.257 -2.227 1.00 48.56 181 GLU A C 1
ATOM 1394 O O . GLU A 1 181 ? -18.520 -6.781 -2.927 1.00 48.56 181 GLU A O 1
ATOM 1399 N N . VAL A 1 182 ? -17.258 -6.758 -1.048 1.00 48.72 182 VAL A N 1
ATOM 1400 C CA . VAL A 1 182 ? -17.871 -7.960 -0.486 1.00 48.72 182 VAL A CA 1
ATOM 1401 C C . VAL A 1 182 ? -19.376 -7.710 -0.492 1.00 48.72 182 VAL A C 1
ATOM 1403 O O . VAL A 1 182 ? -19.801 -6.701 0.080 1.00 48.72 182 VAL A O 1
ATOM 1406 N N . PRO A 1 183 ? -20.190 -8.569 -1.143 1.00 47.12 183 PRO A N 1
ATOM 1407 C CA . PRO A 1 183 ? -21.621 -8.336 -1.244 1.00 47.12 183 PRO A CA 1
ATOM 1408 C C . PRO A 1 183 ? -22.151 -8.067 0.155 1.00 47.12 183 PRO A C 1
ATOM 1410 O O . PRO A 1 183 ? -21.850 -8.863 1.053 1.00 47.12 183 PRO A O 1
ATOM 1413 N N . GLU A 1 184 ? -22.880 -6.955 0.340 1.00 52.44 184 GLU A N 1
ATOM 1414 C CA . GLU A 1 184 ? -23.412 -6.562 1.648 1.00 52.44 184 GLU A CA 1
ATOM 1415 C C . GLU A 1 184 ? -23.874 -7.814 2.394 1.00 52.44 184 GLU A C 1
ATOM 1417 O O . GLU A 1 184 ? -24.630 -8.619 1.822 1.00 52.44 184 GLU A O 1
ATOM 1422 N N . PRO A 1 185 ? -23.383 -8.044 3.625 1.00 52.72 185 PRO A N 1
ATOM 1423 C CA . PRO A 1 185 ? -23.507 -9.344 4.243 1.00 52.72 185 PRO A CA 1
ATOM 1424 C C . PRO A 1 185 ? -24.993 -9.683 4.284 1.00 52.72 185 PRO A C 1
ATOM 1426 O O . PRO A 1 185 ? -25.810 -8.936 4.823 1.00 52.72 185 PRO A O 1
ATOM 1429 N N . THR A 1 186 ? -25.367 -10.801 3.656 1.00 63.06 186 THR A N 1
ATOM 1430 C CA . THR A 1 186 ? -26.769 -11.201 3.443 1.00 63.06 186 THR A CA 1
ATOM 1431 C C . THR A 1 186 ? -27.554 -11.261 4.763 1.00 63.06 186 THR A C 1
ATOM 1433 O O . THR A 1 186 ? -28.782 -11.190 4.779 1.00 63.06 186 THR A O 1
ATOM 1436 N N . SER A 1 187 ? -26.848 -11.318 5.895 1.00 64.25 187 SER A N 1
ATOM 1437 C CA . SER A 1 187 ? -27.355 -11.112 7.249 1.00 64.25 187 SER A CA 1
ATOM 1438 C C . SER A 1 187 ? -28.113 -9.792 7.453 1.00 64.25 187 SER A C 1
ATOM 1440 O O . SER A 1 187 ? -29.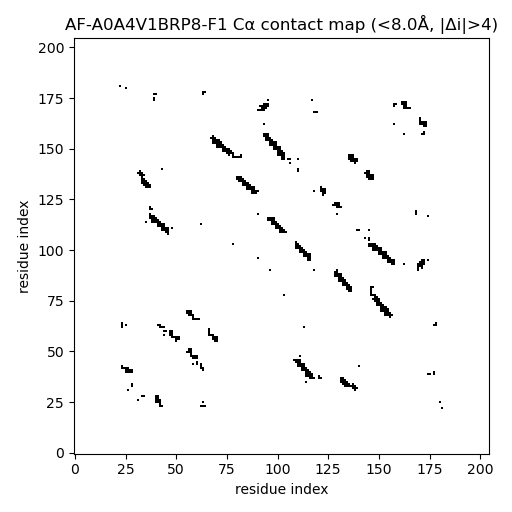105 -9.818 8.177 1.00 64.25 187 SER A O 1
ATOM 1442 N N . LEU A 1 188 ? -27.755 -8.677 6.803 1.00 67.06 188 LEU A N 1
ATOM 1443 C CA . LEU A 1 188 ? -28.543 -7.432 6.830 1.00 67.06 188 LEU A CA 1
ATOM 1444 C C . LEU A 1 188 ? -29.908 -7.621 6.168 1.00 67.06 188 LEU A C 1
ATOM 1446 O O . LEU A 1 188 ? -30.935 -7.206 6.708 1.00 67.06 188 LEU A O 1
ATOM 1450 N N . LEU A 1 189 ? -29.938 -8.324 5.039 1.00 70.94 189 LEU A N 1
ATOM 1451 C CA . LEU A 1 189 ? -31.163 -8.613 4.301 1.00 70.94 189 LEU A CA 1
ATOM 1452 C C . LEU A 1 189 ? -32.048 -9.620 5.062 1.00 70.94 189 LEU A C 1
ATOM 1454 O O . LEU A 1 189 ? -33.271 -9.460 5.127 1.00 70.94 189 LEU A O 1
ATOM 1458 N N . ILE A 1 190 ? -31.441 -10.607 5.731 1.00 75.69 190 ILE A N 1
ATOM 1459 C CA . ILE A 1 190 ? -32.124 -11.557 6.629 1.00 75.69 190 ILE A CA 1
ATOM 1460 C C . ILE A 1 190 ? -32.667 -10.844 7.881 1.00 75.69 190 ILE A C 1
ATOM 1462 O O . ILE A 1 190 ? -33.805 -11.083 8.288 1.00 75.69 190 ILE A O 1
ATOM 1466 N N . LEU A 1 191 ? -31.902 -9.927 8.477 1.00 78.81 191 LEU A N 1
ATOM 1467 C CA . LEU A 1 191 ? -32.336 -9.133 9.629 1.00 78.81 191 LEU A CA 1
ATOM 1468 C C . LEU A 1 191 ? -33.505 -8.210 9.255 1.00 78.81 191 LEU A C 1
ATOM 1470 O O . LEU A 1 191 ? -34.524 -8.180 9.949 1.00 78.81 191 LEU A O 1
ATOM 1474 N N . ALA A 1 192 ? -33.390 -7.493 8.134 1.00 80.12 192 ALA A N 1
ATOM 1475 C CA . ALA A 1 192 ? -34.426 -6.595 7.636 1.00 80.12 192 ALA A CA 1
ATOM 1476 C C . ALA A 1 192 ? -35.724 -7.351 7.312 1.00 80.12 192 ALA A C 1
ATOM 1478 O O . ALA A 1 192 ? -36.813 -6.931 7.720 1.00 80.12 192 ALA A O 1
ATOM 1479 N N . SER A 1 193 ? -35.622 -8.502 6.642 1.00 76.44 193 SER A N 1
ATOM 1480 C CA . SER A 1 193 ? -36.779 -9.353 6.338 1.00 76.44 193 SER A CA 1
ATOM 1481 C C . SER A 1 193 ? -37.406 -9.965 7.599 1.00 76.44 193 SER A C 1
ATOM 1483 O O . SER A 1 193 ? -38.635 -9.989 7.716 1.00 76.44 193 SER A O 1
ATOM 1485 N N . GLY A 1 194 ? -36.602 -10.353 8.594 1.00 82.75 194 GLY A N 1
ATOM 1486 C CA . GLY A 1 194 ? -37.083 -10.804 9.904 1.00 82.75 194 GLY A CA 1
ATOM 1487 C C . GLY A 1 194 ? -37.874 -9.730 10.666 1.00 82.75 194 GLY A C 1
ATOM 1488 O O . GLY A 1 194 ? -38.974 -9.996 11.161 1.00 82.75 194 GLY A O 1
ATOM 1489 N N . LEU A 1 195 ? -37.369 -8.493 10.711 1.00 84.56 195 LEU A N 1
ATOM 1490 C CA . LEU A 1 195 ? -38.045 -7.357 11.356 1.00 84.56 195 LEU A CA 1
ATOM 1491 C C . LEU A 1 195 ? -39.360 -6.981 10.653 1.00 84.56 195 LEU A C 1
ATOM 1493 O O . LEU A 1 195 ? -40.367 -6.700 11.314 1.00 84.56 195 LEU A O 1
ATOM 1497 N N . LEU A 1 196 ? -39.383 -7.023 9.318 1.00 81.38 196 LEU A N 1
ATOM 1498 C CA . LEU A 1 196 ? -40.604 -6.846 8.528 1.00 81.38 196 LEU A CA 1
ATOM 1499 C C . LEU A 1 196 ? -41.640 -7.932 8.849 1.00 81.38 196 LEU A C 1
ATOM 1501 O O . LEU A 1 196 ? -42.801 -7.607 9.110 1.00 81.38 196 LEU A O 1
ATOM 1505 N N . GLY A 1 197 ? -41.226 -9.201 8.919 1.00 78.75 197 GLY A N 1
ATOM 1506 C CA . GLY A 1 197 ? -42.095 -10.320 9.295 1.00 78.75 197 GLY A CA 1
ATOM 1507 C C . GLY A 1 197 ? -42.729 -10.155 10.682 1.00 78.75 197 GLY A C 1
ATOM 1508 O O . GLY A 1 197 ? -43.941 -10.329 10.840 1.00 78.75 197 GLY A O 1
ATOM 1509 N N . LEU A 1 198 ? -41.946 -9.721 11.676 1.00 79.94 198 LEU A N 1
ATOM 1510 C CA . LEU A 1 198 ? -42.421 -9.422 13.035 1.00 79.94 198 LEU A CA 1
ATOM 1511 C C . LEU A 1 198 ? -43.497 -8.326 13.061 1.00 79.94 198 LEU A C 1
ATOM 1513 O O . LEU A 1 198 ? -44.481 -8.433 13.801 1.00 79.94 198 LEU A O 1
ATOM 1517 N N . ARG A 1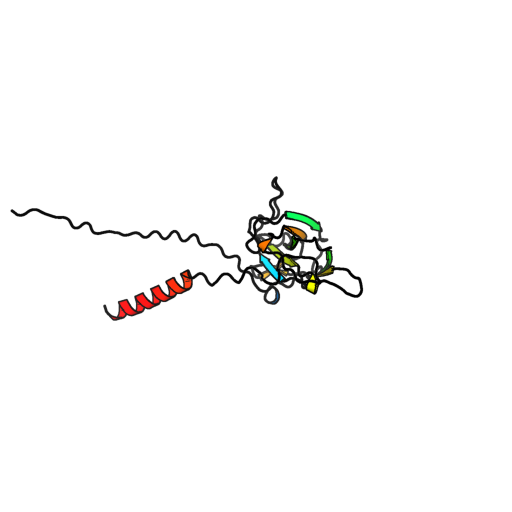 199 ? -43.363 -7.288 12.226 1.00 80.12 199 ARG A N 1
ATOM 1518 C CA . ARG A 1 199 ? -44.360 -6.210 12.121 1.00 80.12 199 ARG A CA 1
ATOM 1519 C C . ARG A 1 199 ? -45.699 -6.711 11.577 1.00 80.12 199 ARG A C 1
ATOM 1521 O O . ARG A 1 199 ? -46.747 -6.255 12.039 1.00 80.12 199 ARG A O 1
ATOM 1528 N N . PHE A 1 200 ? -45.683 -7.645 10.626 1.00 79.94 200 PHE A N 1
ATOM 1529 C CA . PHE A 1 200 ? -46.906 -8.255 10.100 1.00 79.94 200 PHE A CA 1
ATOM 1530 C C . PHE A 1 200 ? -47.541 -9.238 11.089 1.00 79.94 200 PHE A C 1
ATOM 1532 O O . PHE A 1 200 ? -48.764 -9.230 11.237 1.00 79.94 200 PHE A O 1
ATOM 1539 N N . ALA A 1 201 ? -46.740 -10.022 11.818 1.00 75.50 201 ALA A N 1
ATOM 1540 C CA . ALA A 1 201 ? -47.243 -10.929 12.850 1.00 75.50 201 ALA A CA 1
ATOM 1541 C C . ALA A 1 201 ? -47.951 -10.172 13.991 1.00 75.50 201 ALA A C 1
ATOM 1543 O O . ALA A 1 201 ? -49.042 -10.558 14.406 1.00 75.50 201 ALA A O 1
ATOM 1544 N N . ARG A 1 202 ? -47.395 -9.034 14.431 1.00 77.19 202 ARG A N 1
ATOM 1545 C CA . ARG A 1 202 ? -47.964 -8.205 15.511 1.00 77.19 202 ARG A CA 1
ATOM 1546 C C . ARG A 1 202 ? -49.289 -7.518 15.153 1.00 77.19 202 ARG A C 1
ATOM 1548 O O . ARG A 1 202 ? -49.995 -7.095 16.053 1.00 77.19 202 ARG A O 1
ATOM 1555 N N . ARG A 1 203 ? -49.638 -7.382 13.867 1.00 68.56 203 ARG A N 1
ATOM 1556 C CA . ARG A 1 203 ? -50.933 -6.812 13.435 1.00 68.56 203 ARG A CA 1
ATOM 1557 C C . ARG A 1 203 ? -52.077 -7.830 13.390 1.00 68.56 203 ARG A C 1
ATOM 1559 O O . ARG A 1 203 ? -53.215 -7.426 13.176 1.00 68.56 203 ARG A O 1
ATOM 1566 N N . ARG A 1 204 ? -51.785 -9.129 13.517 1.00 61.91 204 ARG A N 1
ATOM 1567 C CA . ARG A 1 204 ? -52.788 -10.211 13.493 1.00 61.91 204 ARG A CA 1
ATOM 1568 C C . ARG A 1 204 ? -53.107 -10.798 14.871 1.00 61.91 204 ARG A C 1
ATOM 1570 O O . ARG A 1 204 ? -54.073 -11.550 14.960 1.00 61.91 204 ARG A O 1
ATOM 1577 N N . ALA A 1 205 ? -52.306 -10.486 15.887 1.00 53.62 205 ALA A N 1
ATOM 1578 C CA . ALA A 1 205 ? -52.590 -10.774 17.292 1.00 53.62 205 ALA A CA 1
ATOM 1579 C C . ALA A 1 205 ? -53.277 -9.564 17.934 1.00 53.62 205 ALA A C 1
ATOM 1581 O O . ALA A 1 205 ? -54.162 -9.788 18.784 1.00 53.62 205 ALA A O 1
#

Mean predicted aligned error: 13.23 Å

Solvent-accessible surface area (backbone atoms only — not comparable to full-atom values): 12286 Å² total; per-residue (Å²): 143,85,84,85,78,87,82,85,77,78,90,78,79,79,79,75,79,71,78,72,74,81,73,79,74,71,48,69,39,90,82,63,42,59,38,62,74,38,41,70,40,30,28,72,44,56,71,68,46,78,47,89,44,92,72,65,56,36,39,79,70,24,54,83,81,43,69,68,40,36,72,73,51,72,51,77,44,72,85,50,85,58,54,60,52,72,51,75,58,84,86,53,80,44,28,40,47,36,39,33,43,29,34,32,90,87,38,89,71,46,39,32,40,35,32,35,58,27,65,81,72,16,53,37,86,87,82,72,45,35,52,39,45,36,48,29,56,24,45,40,100,86,70,46,76,28,39,53,36,30,41,36,37,28,38,28,75,43,51,87,93,41,56,41,80,64,91,85,56,80,39,33,30,46,64,90,59,62,75,68,80,72,72,75,61,64,64,57,58,51,51,53,51,52,54,53,52,51,59,57,54,64,74,76,110